Protein AF-A0A327TS77-F1 (afdb_monomer_lite)

Radius of gyration: 28.63 Å; chains: 1; bounding box: 100×33×82 Å

pLDDT: mean 71.68, std 11.61, range [42.75, 90.75]

Sequence (197 aa):
MEVLTGTHRAHFVALWVLFAAELLCLAATAPPLRLLAPVWLWAGLAGLVLLLFGAAVVRCLALRFPRRGGWFDPVLYVWNLPRGTKAWYGIALCLVGLGLATAAGAQDARRDAAGSSYYVQRHDVRTDLTPAQYREVRGAFVRIATGVPAGLCVVGSFLVLISADVAYGAAEAAARPRPRLQPRPRSRPRPGGAPKD

Foldseek 3Di:
DVLCDDPLVVLLVVLVVLLVVLLVLLVCLDPPNNDDDDPVVLVVSLVVLCVSLVVLVVLLVPQPDVPPDDDDDVVVVLVPDDPVVNVVLVVLVVSLVVLLVLLPQAFDWDADPVNPWIWGDDPPDTDTDDPVVSSSNVSSNSSVSSSVSSVSSSVSSSSSVVSSVSVVVVVVVVVDPDPDPDPDPPDDDDDDDDDDD

Structure (mmCIF, N/CA/C/O backbone):
data_AF-A0A327TS77-F1
#
_entry.id   AF-A0A327TS77-F1
#
loop_
_atom_site.group_PDB
_atom_site.id
_atom_site.type_symbol
_atom_site.label_atom_id
_atom_site.label_alt_id
_atom_site.label_comp_id
_atom_site.label_asym_id
_atom_site.label_entity_id
_atom_site.label_seq_id
_atom_site.pdbx_PDB_ins_code
_atom_site.Cartn_x
_atom_site.Cartn_y
_atom_site.Cartn_z
_atom_site.occupancy
_atom_site.B_iso_or_equiv
_atom_site.auth_seq_id
_atom_site.auth_comp_id
_atom_site.auth_asym_id
_atom_site.auth_atom_id
_atom_site.pdbx_PDB_model_num
ATOM 1 N N . MET A 1 1 ? 4.642 9.669 -19.877 1.00 52.38 1 MET A N 1
ATOM 2 C CA . MET A 1 1 ? 4.900 8.346 -19.265 1.00 52.38 1 MET A CA 1
ATOM 3 C C . MET A 1 1 ? 4.883 7.297 -20.371 1.00 52.38 1 MET A C 1
ATOM 5 O O . MET A 1 1 ? 3.914 6.564 -20.494 1.00 52.38 1 MET A O 1
ATOM 9 N N . GLU A 1 2 ? 5.923 7.247 -21.202 1.00 56.59 2 GLU A N 1
ATOM 10 C CA . GLU A 1 2 ? 6.023 6.256 -22.297 1.00 56.59 2 GLU A CA 1
ATOM 11 C C . GLU A 1 2 ? 6.483 4.871 -21.797 1.00 56.59 2 GLU A C 1
ATOM 13 O O . GLU A 1 2 ? 6.301 3.863 -22.465 1.00 56.59 2 GLU A O 1
ATOM 18 N N . VAL A 1 3 ? 6.986 4.816 -20.561 1.00 61.19 3 VAL A N 1
ATOM 19 C CA . 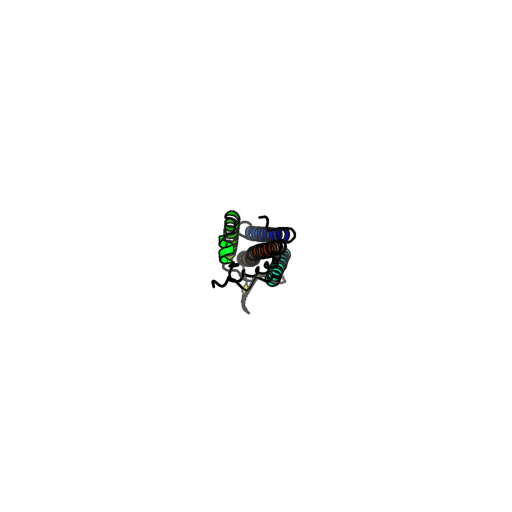VAL A 1 3 ? 7.582 3.641 -19.907 1.00 61.19 3 VAL A CA 1
ATOM 20 C C . VAL A 1 3 ? 6.539 2.624 -19.397 1.00 61.19 3 VAL A C 1
ATOM 22 O O . VAL A 1 3 ? 6.800 1.426 -19.315 1.00 61.19 3 VAL A O 1
ATOM 25 N N . LEU A 1 4 ? 5.322 3.074 -19.069 1.00 65.12 4 LEU A N 1
ATOM 26 C CA . LEU A 1 4 ? 4.236 2.221 -18.563 1.00 65.12 4 LEU A CA 1
ATOM 27 C C . LEU A 1 4 ? 3.441 1.618 -19.726 1.00 65.12 4 LEU A C 1
ATOM 29 O O . LEU A 1 4 ? 2.382 2.125 -20.103 1.00 65.12 4 LEU A O 1
ATOM 33 N N . THR A 1 5 ? 3.929 0.514 -20.283 1.00 73.38 5 THR A N 1
ATOM 34 C CA . THR A 1 5 ? 3.244 -0.209 -21.366 1.00 73.38 5 THR A CA 1
ATOM 35 C C . THR A 1 5 ? 2.692 -1.564 -20.907 1.00 73.38 5 THR A C 1
ATOM 37 O O . THR A 1 5 ? 3.197 -2.197 -19.972 1.00 73.38 5 THR A O 1
ATOM 40 N N . GLY A 1 6 ? 1.585 -1.983 -21.534 1.00 79.56 6 GLY A N 1
ATOM 41 C CA . GLY A 1 6 ? 0.942 -3.285 -21.325 1.00 79.56 6 GLY A CA 1
ATOM 42 C C . GLY A 1 6 ? 0.659 -3.621 -19.855 1.00 79.56 6 GLY A C 1
ATOM 43 O O . GLY A 1 6 ? -0.022 -2.884 -19.138 1.00 79.56 6 GLY A O 1
ATOM 44 N N . THR A 1 7 ? 1.203 -4.750 -19.403 1.00 81.56 7 THR A N 1
ATOM 45 C CA . THR A 1 7 ? 0.953 -5.343 -18.081 1.00 81.56 7 THR A CA 1
ATOM 46 C C . THR A 1 7 ? 1.404 -4.463 -16.909 1.00 81.56 7 THR A C 1
ATOM 48 O O . THR A 1 7 ? 0.768 -4.497 -15.854 1.00 81.56 7 THR A O 1
ATOM 51 N N . HIS A 1 8 ? 2.448 -3.639 -17.080 1.00 81.06 8 HIS A N 1
ATOM 52 C CA . HIS A 1 8 ? 2.924 -2.724 -16.032 1.00 81.06 8 HIS A CA 1
ATOM 53 C C . HIS A 1 8 ? 1.921 -1.599 -15.775 1.00 81.06 8 HIS A C 1
ATOM 55 O O . HIS A 1 8 ? 1.656 -1.263 -14.623 1.00 81.06 8 HIS A O 1
ATOM 61 N N . ARG A 1 9 ? 1.294 -1.068 -16.835 1.00 84.25 9 ARG A N 1
ATOM 62 C CA . ARG A 1 9 ? 0.229 -0.064 -16.709 1.00 84.25 9 ARG A CA 1
ATOM 63 C C . ARG A 1 9 ? -0.985 -0.637 -15.989 1.00 84.25 9 ARG A C 1
ATOM 65 O O . ARG A 1 9 ? -1.500 0.011 -15.086 1.00 84.25 9 ARG A O 1
ATOM 72 N N . ALA A 1 10 ? -1.405 -1.852 -16.343 1.00 84.56 10 ALA A N 1
ATOM 73 C CA . ALA A 1 10 ? -2.525 -2.517 -15.680 1.00 84.56 10 ALA A CA 1
ATOM 74 C C . ALA A 1 10 ? -2.247 -2.762 -14.185 1.00 84.56 10 ALA A C 1
ATOM 76 O O . ALA A 1 10 ? -3.088 -2.431 -13.355 1.00 84.56 10 ALA A O 1
ATOM 77 N N . HIS A 1 11 ? -1.052 -3.255 -13.828 1.00 85.31 11 HIS A N 1
ATOM 78 C CA . HIS A 1 11 ? -0.658 -3.440 -12.422 1.00 85.31 11 HIS A CA 1
ATOM 79 C C . HIS A 1 11 ? -0.593 -2.121 -11.651 1.00 85.31 11 HIS A C 1
ATOM 81 O O . HIS A 1 11 ? -1.080 -2.042 -10.527 1.00 85.31 11 HIS A O 1
ATOM 87 N N . PHE A 1 12 ? -0.020 -1.079 -12.256 1.00 86.00 12 PHE A N 1
ATOM 88 C CA . PHE A 1 12 ? 0.060 0.242 -11.644 1.00 86.00 12 PHE A CA 1
ATOM 89 C C . PHE A 1 12 ? -1.333 0.821 -11.372 1.00 86.00 12 PHE A C 1
ATOM 91 O O . PHE A 1 12 ? -1.608 1.265 -10.261 1.00 86.00 12 PHE A O 1
ATOM 98 N N . VAL A 1 13 ? -2.230 0.771 -12.361 1.00 87.19 13 VAL A N 1
ATOM 99 C CA . VAL A 1 13 ? -3.613 1.245 -12.209 1.00 87.19 13 VAL A CA 1
ATOM 100 C C . VAL A 1 13 ? -4.358 0.420 -11.162 1.00 87.19 13 VAL A C 1
ATOM 102 O O . VAL A 1 13 ? -5.024 1.004 -10.315 1.00 87.19 13 VAL A O 1
ATOM 105 N N . ALA A 1 14 ? -4.210 -0.907 -11.161 1.00 87.50 14 ALA A N 1
ATOM 106 C CA . ALA A 1 14 ? -4.847 -1.773 -10.171 1.00 87.50 14 ALA A CA 1
ATOM 107 C C . ALA A 1 14 ? -4.439 -1.408 -8.733 1.00 87.50 14 ALA A C 1
ATOM 109 O O . ALA A 1 14 ? -5.299 -1.320 -7.861 1.00 87.50 14 ALA A O 1
ATOM 110 N N . LEU A 1 15 ? -3.156 -1.119 -8.493 1.00 86.69 15 LEU A N 1
ATOM 111 C CA . LEU A 1 15 ? -2.670 -0.687 -7.178 1.00 86.69 15 LEU A CA 1
ATOM 112 C C . LEU A 1 15 ? -3.248 0.671 -6.755 1.00 86.69 15 LEU A C 1
ATOM 114 O O . LEU A 1 15 ? -3.605 0.834 -5.594 1.00 86.69 15 LEU A O 1
ATOM 118 N N . TRP A 1 16 ? -3.413 1.622 -7.679 1.00 88.75 16 TRP A N 1
ATOM 119 C CA . TRP A 1 16 ? -4.068 2.903 -7.377 1.00 88.75 16 TRP A CA 1
ATOM 120 C C . TRP A 1 16 ? -5.575 2.776 -7.148 1.00 88.75 16 TRP A C 1
ATOM 122 O O . TRP A 1 16 ? -6.121 3.466 -6.290 1.00 88.75 16 TRP A O 1
ATOM 132 N N . VAL A 1 17 ? -6.252 1.888 -7.878 1.00 89.88 17 VAL A N 1
ATOM 133 C CA . VAL A 1 17 ? -7.672 1.584 -7.649 1.00 89.88 17 VAL A CA 1
ATOM 134 C C . VAL A 1 17 ? -7.862 0.968 -6.265 1.00 89.88 17 VAL A C 1
ATOM 136 O O . VAL A 1 17 ? -8.768 1.374 -5.543 1.00 89.88 17 VAL A O 1
ATOM 139 N N . LEU A 1 18 ? -6.985 0.047 -5.859 1.00 87.38 18 LEU A N 1
ATOM 140 C CA . LEU A 1 18 ? -7.033 -0.533 -4.517 1.00 87.38 18 LEU A CA 1
ATOM 141 C C . LEU A 1 18 ? -6.672 0.471 -3.439 1.00 87.38 18 LEU A C 1
ATOM 143 O O . LEU A 1 18 ? -7.347 0.519 -2.421 1.00 87.38 18 LEU A O 1
ATOM 147 N N . PHE A 1 19 ? -5.682 1.326 -3.683 1.00 87.38 19 PHE A N 1
ATOM 148 C CA . PHE A 1 19 ? -5.379 2.438 -2.794 1.00 87.38 19 PHE A CA 1
ATOM 149 C C . PHE A 1 19 ? -6.603 3.341 -2.579 1.00 87.38 19 PHE A C 1
ATOM 151 O O . PHE A 1 19 ? -6.938 3.670 -1.444 1.00 87.38 19 PHE A O 1
ATOM 158 N N . ALA A 1 20 ? -7.306 3.706 -3.654 1.00 86.62 20 ALA A N 1
ATOM 159 C CA . ALA A 1 20 ? -8.527 4.500 -3.567 1.00 86.62 20 ALA A CA 1
ATOM 160 C C . ALA A 1 20 ? -9.654 3.752 -2.837 1.00 86.62 20 ALA A C 1
ATOM 162 O O . ALA A 1 20 ? -10.369 4.363 -2.047 1.00 86.62 20 ALA A O 1
ATOM 163 N N . ALA A 1 21 ? -9.794 2.441 -3.059 1.00 85.88 21 ALA A N 1
ATOM 164 C CA . ALA A 1 21 ? -10.756 1.610 -2.343 1.00 85.88 21 ALA A CA 1
ATOM 165 C C . ALA A 1 21 ? -10.447 1.559 -0.838 1.00 85.88 21 ALA A C 1
ATOM 167 O O . ALA A 1 21 ? -11.343 1.795 -0.032 1.00 85.88 21 ALA A O 1
ATOM 168 N N . GLU A 1 22 ? -9.191 1.338 -0.450 1.00 83.44 22 GLU A N 1
ATOM 169 C CA . GLU A 1 22 ? -8.748 1.353 0.949 1.00 83.44 22 GLU A CA 1
ATOM 170 C C . GLU A 1 22 ? -8.972 2.722 1.597 1.00 83.44 22 GLU A C 1
ATOM 172 O O . GLU A 1 22 ? -9.507 2.798 2.700 1.00 83.44 22 GLU A O 1
ATOM 177 N N . LEU A 1 23 ? -8.655 3.819 0.899 1.00 81.75 23 LEU A N 1
ATOM 178 C CA . LEU A 1 23 ? -8.941 5.172 1.383 1.00 81.75 23 LEU A CA 1
ATOM 179 C C . LEU A 1 23 ? -10.437 5.438 1.537 1.00 81.75 23 LEU A C 1
ATOM 181 O O . LEU A 1 23 ? -10.843 6.057 2.517 1.00 81.75 23 LEU A O 1
ATOM 185 N N . LEU A 1 24 ? -11.262 4.983 0.593 1.00 83.88 24 LEU A N 1
ATOM 186 C CA . LEU A 1 24 ? -12.713 5.121 0.686 1.00 83.88 24 LEU A CA 1
ATOM 187 C C . LEU A 1 24 ? -13.243 4.364 1.903 1.00 83.88 24 LEU A C 1
ATOM 189 O O . LEU A 1 24 ? -14.089 4.873 2.637 1.00 83.88 24 LEU A O 1
ATOM 193 N N . CYS A 1 25 ? -12.714 3.171 2.152 1.00 77.94 25 CYS A N 1
ATOM 194 C CA . CYS A 1 25 ? -13.112 2.381 3.298 1.00 77.94 25 CYS A CA 1
ATOM 195 C C . CYS A 1 25 ? -12.572 2.973 4.622 1.00 77.94 25 CYS A C 1
ATOM 197 O O . CYS A 1 25 ? -13.271 2.965 5.640 1.00 77.94 25 CYS A O 1
ATOM 199 N N . LEU A 1 26 ? -11.385 3.586 4.609 1.00 75.44 26 LEU A N 1
ATOM 200 C CA . LEU A 1 26 ? -10.841 4.365 5.725 1.00 75.44 26 LEU A CA 1
ATOM 201 C C . LEU A 1 26 ? -11.714 5.599 6.014 1.00 75.44 26 LEU A C 1
ATOM 203 O O . LEU A 1 26 ? -12.058 5.861 7.164 1.00 75.44 26 LEU A O 1
ATOM 207 N N . ALA A 1 27 ? -12.157 6.316 4.981 1.00 77.81 27 ALA A N 1
ATOM 208 C CA . ALA A 1 27 ? -13.064 7.456 5.109 1.00 77.81 27 ALA A CA 1
ATOM 209 C C . ALA A 1 27 ? -14.454 7.037 5.619 1.00 77.81 27 ALA A C 1
ATOM 211 O O . ALA A 1 27 ? -15.024 7.703 6.481 1.00 77.81 27 ALA A O 1
ATOM 212 N N . ALA A 1 28 ? -14.980 5.902 5.149 1.00 75.38 28 ALA A N 1
ATOM 213 C CA . ALA A 1 28 ? -16.260 5.355 5.599 1.00 75.38 28 ALA A CA 1
ATOM 214 C C . ALA A 1 28 ? -16.245 4.940 7.083 1.00 75.38 28 ALA A C 1
ATOM 216 O O . ALA A 1 28 ? -17.283 4.954 7.749 1.00 75.38 28 ALA A O 1
ATOM 217 N N . THR A 1 29 ? -15.071 4.586 7.610 1.00 67.94 29 THR A N 1
ATOM 218 C CA . THR A 1 29 ? -14.878 4.137 9.001 1.00 67.94 29 THR A CA 1
ATOM 219 C C . THR A 1 29 ? -14.367 5.248 9.924 1.00 67.94 29 THR A C 1
ATOM 221 O O . THR A 1 29 ? -14.412 5.122 11.155 1.00 67.94 29 THR A O 1
ATOM 224 N N . ALA A 1 30 ? -13.940 6.377 9.356 1.00 64.31 30 ALA A N 1
ATOM 225 C CA . ALA A 1 30 ? -13.675 7.607 10.081 1.00 64.31 30 ALA A CA 1
ATOM 226 C C . ALA A 1 30 ? -14.988 8.263 10.575 1.00 64.31 30 ALA A C 1
ATOM 228 O O . ALA A 1 30 ? -16.073 8.030 10.026 1.00 64.31 30 ALA A O 1
ATOM 229 N N . PRO A 1 31 ? -14.940 9.076 11.644 1.00 57.53 31 PRO A N 1
ATOM 230 C CA . PRO A 1 31 ? -16.087 9.874 12.063 1.00 57.53 31 PRO A CA 1
ATOM 231 C C . PRO A 1 31 ? -16.373 10.928 10.974 1.00 57.53 31 PRO A C 1
ATOM 233 O O . PRO A 1 31 ? -15.413 11.500 10.458 1.00 57.53 31 PRO A O 1
ATOM 236 N N . PRO A 1 32 ? -17.641 11.224 10.620 1.00 55.00 32 PRO A N 1
ATOM 237 C CA . PRO A 1 32 ? -18.889 10.846 11.297 1.00 55.00 32 PRO A CA 1
ATOM 238 C C . PRO A 1 32 ? -19.597 9.587 10.755 1.00 55.00 32 PRO A C 1
ATOM 240 O O . PRO A 1 32 ? -20.545 9.129 11.387 1.00 55.00 32 PRO A O 1
ATOM 243 N N . LEU A 1 33 ? -19.162 9.019 9.624 1.00 57.84 33 LEU A N 1
ATOM 244 C CA . LEU A 1 33 ? -19.903 7.979 8.888 1.00 57.84 33 LEU A CA 1
ATOM 245 C C . LEU A 1 33 ? -20.021 6.647 9.648 1.00 57.84 33 LEU A C 1
ATOM 247 O O . LEU A 1 33 ? -21.097 6.054 9.658 1.00 57.84 33 LEU A O 1
ATOM 251 N N . ARG A 1 34 ? -18.942 6.193 10.312 1.00 63.84 34 ARG A N 1
ATOM 252 C CA . ARG A 1 34 ? -18.896 4.962 11.142 1.00 63.84 34 ARG A CA 1
ATOM 253 C C . ARG A 1 34 ? -19.556 3.734 10.483 1.00 63.84 34 ARG A C 1
ATOM 255 O O . ARG A 1 34 ? -20.165 2.909 11.172 1.00 63.84 34 ARG A O 1
ATOM 262 N N . LEU A 1 35 ? -19.444 3.600 9.162 1.00 62.66 35 LEU A N 1
ATOM 263 C CA . LEU A 1 35 ? -20.044 2.492 8.428 1.00 62.66 35 LEU A CA 1
ATOM 264 C C . LEU A 1 35 ? -19.263 1.207 8.716 1.00 62.66 35 LEU A C 1
ATOM 266 O O . LEU A 1 35 ? -18.048 1.126 8.533 1.00 62.66 35 LEU A O 1
ATOM 270 N N . LEU A 1 36 ? -19.975 0.188 9.191 1.00 60.78 36 LEU A N 1
ATOM 271 C CA . LEU A 1 36 ? -19.416 -1.131 9.462 1.00 60.78 36 LEU A CA 1
ATOM 272 C C . LEU A 1 36 ? -19.339 -1.922 8.154 1.00 60.78 36 LEU A C 1
ATOM 274 O O . LEU A 1 36 ? -20.296 -2.592 7.772 1.00 60.78 36 LEU A O 1
ATOM 278 N N . ALA A 1 37 ? -18.199 -1.859 7.471 1.00 61.31 37 ALA A N 1
ATOM 279 C CA . ALA A 1 37 ? -17.955 -2.733 6.329 1.00 61.31 37 ALA A CA 1
ATOM 280 C C . ALA A 1 37 ? -17.767 -4.200 6.784 1.00 61.31 37 ALA A C 1
ATOM 282 O O . ALA A 1 37 ? -17.170 -4.450 7.842 1.00 61.31 37 ALA A O 1
ATOM 283 N N . PRO A 1 38 ? -18.281 -5.181 6.015 1.00 70.62 38 PRO A N 1
ATOM 284 C CA . PRO A 1 38 ? -18.210 -6.595 6.368 1.00 70.62 38 PRO A CA 1
ATOM 285 C C . PRO A 1 38 ? -16.760 -7.097 6.382 1.00 70.62 38 PRO A C 1
ATOM 287 O O . PRO A 1 38 ? -15.967 -6.752 5.513 1.00 70.62 38 PRO A O 1
ATOM 290 N N . VAL A 1 39 ? -16.421 -7.956 7.351 1.00 71.00 39 VAL A N 1
ATOM 291 C CA . VAL A 1 39 ? 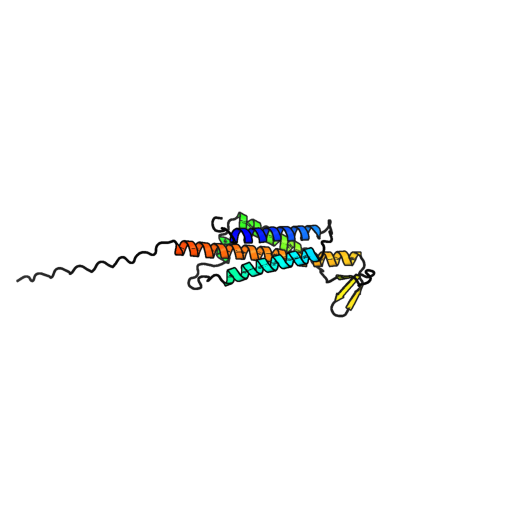-15.055 -8.491 7.565 1.00 71.00 39 VAL A CA 1
ATOM 292 C C . VAL A 1 39 ? -14.474 -9.133 6.301 1.00 71.00 39 VAL A C 1
ATOM 294 O O . VAL A 1 39 ? -13.299 -8.956 5.999 1.00 71.00 39 VAL A O 1
ATOM 297 N N . TRP A 1 40 ? -15.316 -9.811 5.519 1.00 74.88 40 TRP A N 1
ATOM 298 C CA . TRP A 1 40 ? -14.931 -10.434 4.253 1.00 74.88 40 TRP A CA 1
ATOM 299 C C . TRP A 1 40 ? -14.426 -9.440 3.207 1.00 74.88 40 TRP A C 1
ATOM 301 O O . TRP A 1 40 ? -13.505 -9.765 2.464 1.00 74.88 40 TRP A O 1
ATOM 311 N N . LEU A 1 41 ? -14.988 -8.227 3.167 1.00 78.75 41 LEU A N 1
ATOM 312 C CA . LEU A 1 41 ? -14.548 -7.187 2.238 1.00 78.75 41 LEU A CA 1
ATOM 313 C C . LEU A 1 41 ? -13.123 -6.740 2.575 1.00 78.75 41 LEU A C 1
ATOM 315 O O . LEU A 1 41 ? -12.280 -6.670 1.687 1.00 78.75 41 LEU A O 1
ATOM 319 N N . TRP A 1 42 ? -12.840 -6.524 3.861 1.00 75.81 42 TRP A N 1
ATOM 320 C CA . TRP A 1 42 ? -11.507 -6.162 4.347 1.00 75.81 42 TRP A CA 1
ATOM 321 C C . TRP A 1 42 ? -10.475 -7.251 4.081 1.00 75.81 42 TRP A C 1
ATOM 323 O O . TRP A 1 42 ? -9.403 -6.975 3.554 1.00 75.81 42 TRP A O 1
ATOM 333 N N . ALA A 1 43 ? -10.814 -8.498 4.412 1.00 77.06 43 ALA A N 1
ATOM 334 C CA . ALA A 1 43 ? -9.935 -9.636 4.179 1.00 77.06 43 ALA A CA 1
ATOM 335 C C . ALA A 1 43 ? -9.657 -9.837 2.679 1.00 77.06 43 ALA A C 1
ATOM 337 O O . ALA A 1 43 ? -8.519 -10.105 2.295 1.00 77.06 43 ALA A O 1
ATOM 338 N N . GLY A 1 44 ? -10.676 -9.664 1.831 1.00 84.12 44 GLY A N 1
ATOM 339 C CA . GLY A 1 44 ? -10.545 -9.745 0.378 1.00 84.12 44 GLY A CA 1
ATOM 340 C C . GLY A 1 44 ? -9.653 -8.646 -0.198 1.00 84.12 44 GLY A C 1
ATOM 341 O O . GLY A 1 44 ? -8.750 -8.947 -0.978 1.00 84.12 44 GLY A O 1
ATOM 342 N N . LEU A 1 45 ? -9.859 -7.393 0.219 1.00 83.81 45 LEU A N 1
ATOM 343 C CA . LEU A 1 45 ? -9.028 -6.261 -0.199 1.00 83.81 45 LEU A CA 1
ATOM 344 C C . LEU A 1 45 ? -7.576 -6.439 0.252 1.00 83.81 45 LEU A C 1
ATOM 346 O O . LEU A 1 45 ? -6.678 -6.417 -0.588 1.00 83.81 45 LEU A O 1
ATOM 350 N N . ALA A 1 46 ? -7.347 -6.739 1.533 1.00 83.06 46 ALA A N 1
ATOM 351 C CA . ALA A 1 46 ? -6.011 -6.993 2.064 1.00 83.06 46 ALA A CA 1
ATOM 352 C C . ALA A 1 46 ? -5.311 -8.148 1.327 1.00 83.06 46 ALA A C 1
ATOM 354 O O . ALA A 1 46 ? -4.138 -8.033 0.967 1.00 83.06 46 ALA A O 1
ATOM 355 N N . GLY A 1 47 ? -6.030 -9.238 1.041 1.00 86.38 47 GLY A N 1
ATOM 356 C CA . GLY A 1 47 ? -5.510 -10.364 0.264 1.00 86.38 47 GLY A CA 1
ATOM 357 C C . GLY A 1 47 ? -5.111 -9.968 -1.159 1.00 86.38 47 GLY A C 1
ATOM 358 O O . GLY A 1 47 ? -4.027 -10.329 -1.621 1.00 86.38 47 GLY A O 1
ATOM 359 N N . LEU A 1 48 ? -5.943 -9.180 -1.845 1.00 88.44 48 LEU A N 1
ATOM 360 C CA . LEU A 1 48 ? -5.654 -8.706 -3.198 1.00 88.44 48 LEU A CA 1
ATOM 361 C C . LEU A 1 48 ? -4.456 -7.740 -3.220 1.00 88.44 48 LEU A C 1
ATOM 363 O O . LEU A 1 48 ? -3.599 -7.838 -4.102 1.00 88.44 48 LEU A O 1
ATOM 367 N N . VAL A 1 49 ? -4.357 -6.853 -2.226 1.00 87.38 49 VAL A N 1
ATOM 368 C CA . VAL A 1 49 ? -3.210 -5.954 -2.040 1.00 87.38 49 VAL A CA 1
ATOM 369 C C . VAL A 1 49 ? -1.931 -6.753 -1.820 1.00 87.38 49 VAL A C 1
ATOM 371 O O . VAL A 1 49 ? -0.944 -6.506 -2.511 1.00 87.38 49 VAL A O 1
ATOM 374 N N . LEU A 1 50 ? -1.940 -7.738 -0.917 1.00 88.06 50 LEU A N 1
ATOM 375 C CA . LEU A 1 50 ? -0.782 -8.600 -0.661 1.00 88.06 50 LEU A CA 1
ATOM 376 C C . LEU A 1 50 ? -0.354 -9.368 -1.913 1.00 88.06 50 LEU A C 1
ATOM 378 O O . LEU A 1 50 ? 0.842 -9.469 -2.185 1.00 88.06 50 LEU A O 1
ATOM 382 N N . LEU A 1 51 ? -1.310 -9.865 -2.698 1.00 90.75 51 LEU A N 1
ATOM 383 C CA . LEU A 1 51 ? -1.028 -10.584 -3.937 1.00 90.75 51 LEU A CA 1
ATOM 384 C C . LEU A 1 51 ? -0.365 -9.678 -4.984 1.00 90.75 51 LEU A C 1
ATOM 386 O O . LEU A 1 51 ? 0.660 -10.050 -5.558 1.00 90.75 51 LEU A O 1
ATOM 390 N N . LEU A 1 52 ? -0.899 -8.475 -5.211 1.00 86.69 52 LEU A N 1
ATOM 391 C CA . LEU A 1 52 ? -0.317 -7.531 -6.171 1.00 86.69 52 LEU A CA 1
ATOM 392 C C . LEU A 1 52 ? 1.016 -6.956 -5.693 1.00 86.69 52 LEU A C 1
ATOM 394 O O . LEU A 1 52 ? 1.942 -6.811 -6.494 1.00 86.69 52 LEU A O 1
ATOM 398 N N . PHE A 1 53 ? 1.137 -6.661 -4.400 1.00 85.25 53 PHE A N 1
ATOM 399 C CA . PHE A 1 53 ? 2.387 -6.219 -3.794 1.00 85.25 53 PHE A CA 1
ATOM 400 C C . PHE A 1 53 ? 3.458 -7.308 -3.898 1.00 85.25 53 PHE A C 1
ATOM 402 O O . PHE A 1 53 ? 4.559 -7.045 -4.379 1.00 85.25 53 PHE A O 1
ATOM 409 N N . GLY A 1 54 ? 3.123 -8.549 -3.539 1.00 84.38 54 GLY A N 1
ATOM 410 C CA . GLY A 1 54 ? 4.007 -9.702 -3.683 1.00 84.38 54 GLY A CA 1
ATOM 411 C C . GLY A 1 54 ? 4.444 -9.907 -5.132 1.00 84.38 54 GLY A C 1
ATOM 412 O O . GLY A 1 54 ? 5.635 -10.061 -5.397 1.00 84.38 54 GLY A O 1
ATOM 413 N N . ALA A 1 55 ? 3.521 -9.804 -6.092 1.00 85.25 55 ALA A N 1
ATOM 414 C CA . ALA A 1 55 ? 3.853 -9.865 -7.513 1.00 85.25 55 ALA A CA 1
ATOM 415 C C . ALA A 1 55 ? 4.802 -8.732 -7.947 1.00 85.25 55 ALA A C 1
ATOM 417 O O . ALA A 1 55 ? 5.713 -8.968 -8.744 1.00 85.25 55 ALA A O 1
ATOM 418 N N . ALA A 1 56 ? 4.627 -7.513 -7.426 1.00 83.56 56 ALA A N 1
ATOM 419 C CA . ALA A 1 56 ? 5.530 -6.392 -7.686 1.00 83.56 56 ALA A CA 1
ATOM 420 C C . ALA A 1 56 ? 6.930 -6.637 -7.098 1.00 83.56 56 ALA A C 1
ATOM 422 O O . ALA A 1 56 ? 7.924 -6.422 -7.791 1.00 83.56 56 ALA A O 1
ATOM 423 N N . VAL A 1 57 ? 7.019 -7.152 -5.867 1.00 84.06 57 VAL A N 1
ATOM 424 C CA . VAL A 1 57 ? 8.288 -7.529 -5.223 1.00 84.06 57 VAL A CA 1
ATOM 425 C C . VAL A 1 57 ? 8.993 -8.630 -6.011 1.00 84.06 57 VAL A C 1
ATOM 427 O O . VAL A 1 57 ? 10.163 -8.473 -6.345 1.00 84.06 57 VAL A O 1
ATOM 430 N N . VAL A 1 58 ? 8.291 -9.708 -6.373 1.00 85.19 58 VAL A N 1
ATOM 431 C CA . VAL A 1 58 ? 8.860 -10.817 -7.157 1.00 85.19 58 VAL A CA 1
ATOM 432 C C . VAL A 1 58 ? 9.376 -10.323 -8.505 1.00 85.19 58 VAL A C 1
ATOM 434 O O . VAL A 1 58 ? 10.492 -10.668 -8.884 1.00 85.19 58 VAL A O 1
ATOM 437 N N . ARG A 1 59 ? 8.623 -9.471 -9.216 1.00 79.44 59 ARG A N 1
ATOM 438 C CA . ARG A 1 59 ? 9.102 -8.862 -10.469 1.00 79.44 59 ARG A CA 1
ATOM 439 C C . ARG A 1 59 ? 10.338 -7.999 -10.249 1.00 79.44 59 ARG A C 1
ATOM 441 O O . ARG A 1 59 ? 11.282 -8.106 -11.020 1.00 79.44 59 ARG A O 1
ATOM 448 N N . CYS A 1 60 ? 10.353 -7.189 -9.195 1.00 75.50 60 CYS A N 1
ATOM 449 C CA . CYS A 1 60 ? 11.499 -6.356 -8.848 1.00 75.50 60 CYS A CA 1
ATOM 450 C C . CYS A 1 60 ? 12.747 -7.213 -8.558 1.00 75.50 60 CYS A C 1
ATOM 452 O O . CYS A 1 60 ? 13.813 -6.948 -9.101 1.00 75.50 60 CYS A O 1
ATOM 454 N N . LEU A 1 61 ? 12.608 -8.298 -7.790 1.00 78.75 61 LEU A N 1
ATOM 455 C CA . LEU A 1 61 ? 13.702 -9.229 -7.485 1.00 78.75 61 LEU A CA 1
ATOM 456 C C . LEU A 1 61 ? 14.157 -10.052 -8.701 1.00 78.75 61 LEU A C 1
ATOM 458 O O . LEU A 1 61 ? 15.334 -10.395 -8.802 1.00 78.75 61 LEU A O 1
ATOM 462 N N . ALA A 1 62 ? 13.241 -10.377 -9.616 1.00 77.12 62 ALA A N 1
ATOM 463 C CA . ALA A 1 62 ? 13.545 -11.108 -10.845 1.00 77.12 62 ALA A CA 1
ATOM 464 C C . ALA A 1 62 ? 14.283 -10.245 -11.882 1.00 77.12 62 ALA A C 1
ATOM 466 O O . ALA A 1 62 ? 14.995 -10.777 -12.739 1.00 77.12 62 ALA A O 1
ATOM 467 N N . LEU A 1 63 ? 14.143 -8.918 -11.811 1.00 67.31 63 LEU A N 1
ATOM 468 C CA . LEU A 1 63 ? 14.915 -8.006 -12.641 1.00 67.31 63 LEU A CA 1
ATOM 469 C C . LEU A 1 63 ? 16.374 -8.004 -12.182 1.00 67.31 63 LEU A C 1
ATOM 471 O O . LEU A 1 63 ? 16.708 -7.725 -11.030 1.00 67.31 63 LEU A O 1
ATOM 475 N N . ARG A 1 64 ? 17.282 -8.284 -13.121 1.00 60.09 64 ARG A N 1
ATOM 476 C CA . ARG A 1 64 ? 18.716 -8.094 -12.901 1.00 60.09 64 ARG A CA 1
ATOM 477 C C . ARG A 1 64 ? 19.013 -6.598 -12.884 1.00 60.09 64 ARG A C 1
ATOM 479 O O . ARG A 1 64 ? 19.401 -6.038 -13.906 1.00 60.09 64 ARG A O 1
ATOM 486 N N . PHE A 1 65 ? 18.856 -5.962 -11.724 1.00 58.78 65 PHE A N 1
ATOM 487 C CA . PHE A 1 65 ? 19.417 -4.634 -11.499 1.00 58.78 65 PHE A CA 1
ATOM 488 C C . PHE A 1 65 ? 20.902 -4.670 -11.884 1.00 58.78 65 PHE A C 1
ATOM 490 O O . PHE A 1 65 ? 21.617 -5.566 -11.415 1.00 58.78 65 PHE A O 1
ATOM 497 N N . PRO A 1 66 ? 21.384 -3.766 -12.755 1.00 53.44 66 PRO A N 1
ATOM 498 C CA . PRO A 1 66 ? 22.779 -3.751 -13.170 1.00 53.44 66 PRO A CA 1
ATOM 499 C C . PRO A 1 66 ? 23.661 -3.443 -11.955 1.00 53.44 66 PRO A C 1
ATOM 501 O O . PRO A 1 66 ? 23.910 -2.301 -11.588 1.00 53.44 66 PRO A O 1
ATOM 504 N N . ARG A 1 67 ? 24.134 -4.506 -11.299 1.00 52.75 67 ARG A N 1
ATOM 505 C CA . ARG A 1 67 ? 24.878 -4.481 -10.029 1.00 52.75 67 ARG A CA 1
ATOM 506 C C . ARG A 1 67 ? 26.347 -4.059 -10.187 1.00 52.75 67 ARG A C 1
ATOM 508 O O . ARG A 1 67 ? 27.142 -4.240 -9.271 1.00 52.75 67 ARG A O 1
ATOM 515 N N . ARG A 1 68 ? 26.730 -3.515 -11.346 1.00 42.75 68 ARG A N 1
ATOM 516 C CA . ARG A 1 68 ? 28.077 -3.008 -11.642 1.00 42.75 68 ARG A CA 1
ATOM 517 C C . ARG A 1 68 ? 27.959 -1.663 -12.357 1.00 42.75 68 ARG A C 1
ATOM 519 O O . ARG A 1 68 ? 27.695 -1.635 -13.552 1.00 42.75 68 ARG A O 1
ATOM 526 N N . GLY A 1 69 ? 28.162 -0.574 -11.610 1.00 43.41 69 GLY A N 1
ATOM 527 C CA . GLY A 1 69 ? 28.289 0.781 -12.162 1.00 43.41 69 GLY A CA 1
ATOM 528 C C . GLY A 1 69 ? 27.117 1.737 -11.901 1.00 43.41 69 GLY A C 1
ATOM 529 O O . GLY A 1 69 ? 26.581 2.300 -12.841 1.00 43.41 69 GLY A O 1
ATOM 530 N N . GLY A 1 70 ? 26.720 1.922 -10.638 1.00 48.19 70 GLY A N 1
ATOM 531 C CA . GLY A 1 70 ? 26.377 3.234 -10.052 1.00 48.19 70 GLY A CA 1
ATOM 532 C C . GLY A 1 70 ? 25.281 4.138 -10.642 1.00 48.19 70 GLY A C 1
ATOM 533 O O . GLY A 1 70 ? 25.205 5.275 -10.197 1.00 48.19 70 GLY A O 1
ATOM 534 N N . TRP A 1 71 ? 24.459 3.716 -11.609 1.00 51.78 71 TRP A N 1
ATOM 535 C CA . TRP A 1 71 ? 23.517 4.645 -12.266 1.00 51.78 71 TRP A CA 1
ATOM 536 C C . TRP A 1 71 ? 22.065 4.581 -11.779 1.00 51.78 71 TRP A C 1
ATOM 538 O O . TRP A 1 71 ? 21.296 5.498 -12.048 1.00 51.78 71 TRP A O 1
ATOM 548 N N . PHE A 1 72 ? 21.675 3.528 -11.054 1.00 55.88 72 PHE A N 1
ATOM 549 C CA . PHE A 1 72 ? 20.306 3.382 -10.553 1.00 55.88 72 PHE A CA 1
ATOM 550 C C . PHE A 1 72 ? 20.269 3.558 -9.035 1.00 55.88 72 PHE A C 1
ATOM 552 O O . PHE A 1 72 ? 20.323 2.588 -8.279 1.00 55.88 72 PHE A O 1
ATOM 559 N N . ASP A 1 73 ? 20.216 4.817 -8.602 1.00 64.19 73 ASP A N 1
ATOM 560 C CA . ASP A 1 73 ? 19.930 5.178 -7.217 1.00 64.19 73 ASP A CA 1
ATOM 561 C C . ASP A 1 73 ? 18.423 5.469 -7.089 1.00 64.19 73 ASP A C 1
ATOM 563 O O . ASP A 1 73 ? 17.930 6.414 -7.720 1.00 64.19 73 ASP A O 1
ATOM 567 N N . PRO A 1 74 ? 17.660 4.683 -6.306 1.00 63.69 74 PRO A N 1
ATOM 568 C CA . PRO A 1 74 ? 16.234 4.925 -6.107 1.00 63.69 74 PRO A CA 1
ATOM 569 C C . PRO A 1 74 ? 15.944 6.330 -5.555 1.00 63.69 74 PRO A C 1
ATOM 571 O O . PRO A 1 74 ? 14.883 6.878 -5.846 1.00 63.69 74 PRO A O 1
ATOM 574 N N . VAL A 1 75 ? 16.880 6.957 -4.833 1.00 65.19 75 VAL A N 1
ATOM 575 C CA . VAL A 1 75 ? 16.737 8.336 -4.339 1.00 65.19 75 VAL A CA 1
ATOM 576 C C . VAL A 1 75 ? 16.811 9.346 -5.490 1.00 65.19 75 VAL A C 1
ATOM 578 O O . VAL A 1 75 ? 15.960 10.233 -5.591 1.00 65.19 75 VAL A O 1
ATOM 581 N N . LEU A 1 76 ? 17.767 9.182 -6.411 1.00 65.56 76 LEU A N 1
ATOM 582 C CA . LEU A 1 76 ? 17.860 10.011 -7.621 1.00 65.56 76 LEU A CA 1
ATOM 583 C C . LEU A 1 76 ? 16.666 9.776 -8.555 1.00 65.56 76 LEU A C 1
ATOM 585 O O . LEU A 1 76 ? 16.174 10.717 -9.178 1.00 65.56 76 LEU A O 1
ATOM 589 N N . TYR A 1 77 ? 16.146 8.546 -8.602 1.00 67.69 77 TYR A N 1
ATOM 590 C CA . TYR A 1 77 ? 14.935 8.221 -9.354 1.00 67.69 77 TYR A CA 1
ATOM 591 C C . TYR A 1 77 ? 13.715 8.975 -8.810 1.00 67.69 77 TYR A C 1
ATOM 593 O O . TYR A 1 77 ? 12.999 9.627 -9.575 1.00 67.69 77 TYR A O 1
ATOM 601 N N . VAL A 1 78 ? 13.527 8.981 -7.482 1.00 67.69 78 VAL A N 1
ATOM 602 C CA . VAL A 1 78 ? 12.513 9.818 -6.816 1.00 67.69 78 VAL A CA 1
ATOM 603 C C . VAL A 1 78 ? 12.702 11.279 -7.189 1.00 67.69 78 VAL A C 1
ATOM 605 O O . VAL A 1 78 ? 11.724 11.944 -7.522 1.00 67.69 78 VAL A O 1
ATOM 608 N N . TRP A 1 79 ? 13.937 11.782 -7.209 1.00 68.81 79 TRP A N 1
ATOM 609 C CA . TRP A 1 79 ? 14.217 13.175 -7.550 1.00 68.81 79 TRP A CA 1
ATOM 610 C C . TRP A 1 79 ? 13.978 13.530 -9.023 1.00 68.81 79 TRP A C 1
ATOM 612 O O . TRP A 1 79 ? 13.706 14.693 -9.325 1.00 68.81 79 TRP A O 1
ATOM 622 N N . ASN A 1 80 ? 13.956 12.552 -9.925 1.00 71.44 80 ASN A N 1
ATOM 623 C CA . ASN A 1 80 ? 13.696 12.761 -11.353 1.00 71.44 80 ASN A CA 1
ATOM 624 C C . ASN A 1 80 ? 12.248 12.473 -11.778 1.00 71.44 80 ASN A C 1
ATOM 626 O O . ASN A 1 80 ? 11.880 12.746 -12.920 1.00 71.44 80 ASN A O 1
ATOM 630 N N . LEU A 1 81 ? 11.390 11.993 -10.871 1.00 69.31 81 LEU A N 1
ATOM 631 C CA . LEU A 1 81 ? 9.968 11.808 -11.170 1.00 69.31 81 LEU A CA 1
ATOM 632 C C . LEU A 1 81 ? 9.274 13.138 -11.545 1.00 69.31 81 LEU A C 1
ATOM 634 O O . LEU A 1 81 ? 9.595 14.193 -10.971 1.00 69.31 81 LEU A O 1
ATOM 638 N N . PRO A 1 82 ? 8.272 13.103 -12.451 1.00 78.44 82 PRO A N 1
ATOM 639 C CA . PRO A 1 82 ? 7.457 14.266 -12.782 1.00 78.44 82 PRO A CA 1
ATOM 640 C C . PRO A 1 82 ? 6.862 14.901 -11.526 1.00 78.44 82 PRO A C 1
ATOM 642 O O . PRO A 1 82 ? 6.384 14.202 -10.628 1.00 78.44 82 PRO A O 1
ATOM 645 N N . ARG A 1 83 ? 6.845 16.240 -11.474 1.00 79.25 83 ARG A N 1
ATOM 646 C CA . ARG A 1 83 ? 6.348 17.000 -10.310 1.00 79.25 83 ARG A CA 1
ATOM 647 C C . ARG A 1 83 ? 4.935 16.574 -9.896 1.00 79.25 83 ARG A C 1
ATOM 649 O O . ARG A 1 83 ? 4.682 16.416 -8.708 1.00 79.25 83 ARG A O 1
ATOM 656 N N . GLY A 1 84 ? 4.055 16.310 -10.866 1.00 78.25 84 GLY A N 1
ATOM 657 C CA . GLY A 1 84 ? 2.697 15.826 -10.602 1.00 78.25 84 GLY A CA 1
ATOM 658 C C . GLY A 1 84 ? 2.668 14.456 -9.918 1.00 78.25 84 GLY A C 1
ATOM 659 O O . GLY A 1 84 ? 1.932 14.267 -8.959 1.00 78.25 84 GLY A O 1
ATOM 660 N N . THR A 1 85 ? 3.511 13.514 -10.345 1.00 78.62 85 THR A N 1
ATOM 661 C CA . THR A 1 85 ? 3.586 12.178 -9.733 1.00 78.62 85 THR A CA 1
ATOM 662 C C . THR A 1 85 ? 4.131 12.248 -8.308 1.00 78.62 85 THR A C 1
ATOM 664 O O . THR A 1 85 ? 3.579 11.612 -7.417 1.00 78.62 85 THR A O 1
ATOM 667 N N . LYS A 1 86 ? 5.155 13.075 -8.062 1.00 79.94 86 LYS A N 1
ATOM 668 C CA . LYS A 1 86 ? 5.666 13.330 -6.705 1.00 79.94 86 LYS A CA 1
ATOM 669 C C . LYS A 1 86 ? 4.598 13.912 -5.787 1.00 79.94 86 LYS A C 1
ATOM 671 O O . LYS A 1 86 ? 4.451 13.440 -4.667 1.00 79.94 86 LYS A O 1
ATOM 676 N N . ALA A 1 87 ? 3.851 14.909 -6.267 1.00 82.75 87 ALA A N 1
ATOM 677 C CA . ALA A 1 87 ? 2.770 15.519 -5.502 1.00 82.75 87 ALA A CA 1
ATOM 678 C C . ALA A 1 87 ? 1.704 14.480 -5.126 1.00 82.75 87 ALA A C 1
ATOM 680 O O . ALA A 1 87 ? 1.312 14.408 -3.967 1.00 82.75 87 ALA A O 1
ATOM 681 N N . TRP A 1 88 ? 1.313 13.614 -6.066 1.00 82.31 88 TRP A N 1
ATOM 682 C CA . TRP A 1 88 ? 0.373 12.524 -5.798 1.00 82.31 88 TRP A CA 1
ATOM 683 C C . TRP A 1 88 ? 0.884 11.521 -4.764 1.00 82.31 88 TRP A C 1
ATOM 685 O O . TRP A 1 88 ? 0.133 11.155 -3.864 1.00 82.31 88 TRP A O 1
ATOM 695 N N . TYR A 1 89 ? 2.153 11.112 -4.841 1.00 84.38 89 TYR A N 1
ATOM 696 C CA . TYR A 1 89 ? 2.758 10.253 -3.818 1.00 84.38 89 TYR A CA 1
ATOM 697 C C . TYR A 1 89 ? 2.830 10.942 -2.452 1.00 84.38 89 TYR A C 1
ATOM 699 O O . TYR A 1 89 ? 2.546 10.308 -1.440 1.00 84.38 89 TYR A O 1
ATOM 707 N N . GLY A 1 90 ? 3.150 12.238 -2.417 1.00 84.25 90 GLY A N 1
ATOM 708 C CA . GLY A 1 90 ? 3.125 13.037 -1.193 1.00 84.25 90 GLY A CA 1
ATOM 709 C C . GLY A 1 90 ? 1.733 13.075 -0.564 1.00 84.25 90 GLY A C 1
ATOM 710 O O . GLY A 1 90 ? 1.586 12.743 0.607 1.00 84.25 90 GLY A O 1
ATOM 711 N N . ILE A 1 91 ? 0.702 13.382 -1.357 1.00 85.06 91 ILE A N 1
ATOM 712 C CA . ILE A 1 91 ? -0.699 13.364 -0.910 1.00 85.06 91 ILE A CA 1
ATOM 713 C C . ILE A 1 91 ? -1.076 11.972 -0.395 1.00 85.06 91 ILE A C 1
ATOM 715 O O . ILE A 1 91 ? -1.630 11.856 0.695 1.00 85.06 91 ILE A O 1
ATOM 719 N N . ALA A 1 92 ? -0.743 10.914 -1.136 1.00 84.88 92 ALA A N 1
ATOM 720 C CA . ALA A 1 92 ? -1.043 9.543 -0.743 1.00 84.88 92 ALA A CA 1
ATOM 721 C C . ALA A 1 92 ? -0.394 9.172 0.600 1.00 84.88 92 ALA A C 1
ATOM 723 O O . ALA A 1 92 ? -1.072 8.655 1.485 1.00 84.88 92 ALA A O 1
ATOM 724 N N . LEU A 1 93 ? 0.889 9.495 0.789 1.00 85.81 93 LEU A N 1
ATOM 725 C CA . LEU A 1 93 ? 1.600 9.263 2.049 1.00 85.81 93 LEU A CA 1
ATOM 726 C C . LEU A 1 93 ? 1.015 10.085 3.201 1.00 85.81 93 LEU A C 1
ATOM 728 O O . LEU A 1 93 ? 0.867 9.556 4.301 1.00 85.81 93 LEU A O 1
ATOM 732 N N . CYS A 1 94 ? 0.629 11.340 2.960 1.00 85.94 94 CYS A N 1
ATOM 733 C CA . CYS A 1 94 ? -0.053 12.159 3.962 1.00 85.94 94 CYS A CA 1
ATOM 734 C C . CYS A 1 94 ? -1.400 11.551 4.369 1.00 85.94 94 CYS A C 1
ATOM 736 O O . CYS A 1 94 ? -1.700 11.495 5.558 1.00 85.94 94 CYS A O 1
ATOM 738 N N . LEU A 1 95 ? -2.194 11.059 3.414 1.00 82.25 95 LEU A N 1
ATOM 739 C CA . LEU A 1 95 ? -3.485 10.421 3.688 1.00 82.25 95 LEU A CA 1
ATOM 740 C C . LEU A 1 95 ? -3.329 9.114 4.472 1.00 82.25 95 LEU A C 1
ATOM 742 O O . LEU A 1 95 ? -4.063 8.890 5.433 1.00 82.25 95 LEU A O 1
ATOM 746 N N . VAL A 1 96 ? -2.342 8.287 4.118 1.00 81.81 96 VAL A N 1
ATOM 747 C CA . VAL A 1 96 ? -2.002 7.075 4.882 1.00 81.81 96 VAL A CA 1
ATOM 748 C C . VAL A 1 96 ? -1.545 7.444 6.292 1.00 81.81 96 VAL A C 1
ATOM 750 O O . VAL A 1 96 ? -2.029 6.868 7.264 1.00 81.81 96 VAL A O 1
ATOM 753 N N . GLY A 1 97 ? -0.662 8.437 6.418 1.00 80.00 97 GLY A N 1
ATOM 754 C CA . GLY A 1 97 ? -0.171 8.927 7.704 1.00 80.00 97 GLY A CA 1
ATOM 755 C C . GLY A 1 97 ? -1.292 9.454 8.597 1.00 80.00 97 GLY A C 1
ATOM 756 O O . GLY A 1 97 ? -1.353 9.092 9.767 1.00 80.00 97 GLY A O 1
ATOM 757 N N . LEU A 1 98 ? -2.225 10.235 8.047 1.00 80.25 98 LEU A N 1
ATOM 758 C CA . LEU A 1 98 ? -3.422 10.700 8.754 1.00 80.25 98 LEU A CA 1
ATOM 759 C C . LEU A 1 98 ? -4.319 9.529 9.179 1.00 80.25 98 LEU A C 1
ATOM 761 O O . LEU A 1 98 ? -4.783 9.482 10.319 1.00 80.25 98 LEU A O 1
ATOM 765 N N . GLY A 1 99 ? -4.534 8.555 8.295 1.00 72.06 99 GLY A N 1
ATOM 766 C CA . GLY A 1 99 ? -5.309 7.354 8.601 1.00 72.06 99 GLY A CA 1
ATOM 767 C C . GLY A 1 99 ? -4.713 6.524 9.742 1.00 72.06 99 GLY A C 1
ATOM 768 O O . GLY A 1 99 ? -5.437 6.089 10.634 1.00 72.06 99 GLY A O 1
ATOM 769 N N . LEU A 1 100 ? -3.387 6.371 9.765 1.00 74.56 100 LEU A N 1
ATOM 770 C CA . LEU A 1 100 ? -2.674 5.655 10.825 1.00 74.56 100 LEU A CA 1
ATOM 771 C C . LEU A 1 100 ? -2.581 6.467 12.125 1.00 74.56 100 LEU A C 1
ATOM 773 O O . LEU A 1 100 ? -2.781 5.915 13.204 1.00 74.56 100 LEU A O 1
ATOM 777 N N . ALA A 1 101 ? -2.338 7.777 12.051 1.00 75.38 101 ALA A N 1
ATOM 778 C CA . ALA A 1 101 ? -2.279 8.652 13.225 1.00 75.38 101 ALA A CA 1
ATOM 779 C C . ALA A 1 101 ? -3.632 8.728 13.950 1.00 75.38 101 ALA A C 1
ATOM 781 O O . ALA A 1 101 ? -3.692 8.767 15.177 1.00 75.38 101 ALA A O 1
ATOM 782 N N . THR A 1 102 ? -4.732 8.679 13.197 1.00 67.38 102 THR A N 1
ATOM 783 C CA . THR A 1 102 ? -6.089 8.633 13.759 1.00 67.38 102 THR A CA 1
ATOM 784 C C . THR A 1 102 ? -6.489 7.246 14.276 1.00 67.38 102 THR A C 1
ATOM 786 O O . THR A 1 102 ? -7.599 7.091 14.784 1.00 67.38 102 THR A O 1
ATOM 789 N N . ALA A 1 103 ? -5.614 6.239 14.190 1.00 60.28 103 ALA A N 1
ATOM 790 C CA . ALA A 1 103 ? -5.842 4.891 14.712 1.00 60.28 103 ALA A CA 1
ATOM 791 C C . ALA A 1 103 ? -5.297 4.673 16.140 1.00 60.28 103 ALA A C 1
ATOM 793 O O . ALA A 1 103 ? -5.245 3.537 16.620 1.00 60.28 103 ALA A O 1
ATOM 794 N N . ALA A 1 104 ? -4.887 5.743 16.833 1.00 56.03 104 ALA A N 1
ATOM 795 C CA . ALA A 1 104 ? -4.433 5.675 18.219 1.00 56.03 104 ALA A CA 1
ATOM 796 C C . ALA A 1 104 ? -5.478 4.974 19.113 1.00 56.03 104 ALA A C 1
ATOM 798 O O . ALA A 1 104 ? -6.652 5.336 19.112 1.00 56.03 104 ALA A O 1
ATOM 799 N N . GLY A 1 105 ? -5.046 3.951 19.861 1.00 54.75 105 GLY A N 1
ATOM 800 C CA . GLY A 1 105 ? -5.920 3.164 20.741 1.00 54.75 105 GLY A CA 1
ATOM 801 C C . GLY A 1 105 ? -6.577 1.934 20.101 1.00 54.75 105 GLY A C 1
ATOM 802 O O . GLY A 1 105 ? -7.436 1.322 20.732 1.00 54.75 105 GLY A O 1
ATOM 803 N N . ALA A 1 106 ? -6.184 1.539 18.885 1.00 56.28 106 ALA A N 1
ATOM 804 C CA . ALA A 1 106 ? -6.658 0.303 18.266 1.00 56.28 106 ALA A CA 1
ATOM 805 C C . ALA A 1 106 ? -6.368 -0.926 19.145 1.00 56.28 106 ALA A C 1
ATOM 807 O O . ALA A 1 106 ? -5.221 -1.212 19.491 1.00 56.28 106 ALA A O 1
ATOM 808 N N . GLN A 1 107 ? -7.422 -1.661 19.490 1.00 60.38 107 GLN A N 1
ATOM 809 C CA . GLN A 1 107 ? -7.353 -2.923 20.223 1.00 60.38 107 GLN A CA 1
ATOM 810 C C . GLN A 1 107 ? -8.292 -3.937 19.568 1.00 60.38 107 GLN A C 1
ATOM 812 O O . GLN A 1 107 ? -9.261 -3.571 18.901 1.00 60.38 107 GLN A O 1
ATOM 817 N N . ASP A 1 108 ? -7.989 -5.221 19.735 1.00 57.84 108 ASP A N 1
ATOM 818 C CA . ASP A 1 108 ? -8.739 -6.305 19.104 1.00 57.84 108 ASP A CA 1
ATOM 819 C C . ASP A 1 108 ? -10.023 -6.574 19.913 1.00 57.84 108 ASP A C 1
ATOM 821 O O . ASP A 1 108 ? -10.048 -7.357 20.867 1.00 57.84 108 ASP A O 1
ATOM 825 N N . ALA A 1 109 ? -11.084 -5.824 19.599 1.00 58.81 109 ALA A N 1
ATOM 826 C CA . ALA A 1 109 ? -12.372 -5.932 20.275 1.00 58.81 109 ALA A CA 1
ATOM 827 C C . ALA A 1 109 ? -13.215 -7.061 19.673 1.00 58.81 109 ALA A C 1
ATOM 829 O O . ALA A 1 109 ? -13.578 -7.045 18.493 1.00 58.81 109 ALA A O 1
ATOM 830 N N . ARG A 1 110 ? -13.589 -8.023 20.512 1.00 62.97 110 ARG A N 1
ATOM 831 C CA . ARG A 1 110 ? -14.385 -9.194 20.151 1.00 62.97 110 ARG A CA 1
ATOM 832 C C . ARG A 1 110 ? -15.796 -9.086 20.716 1.00 62.97 110 ARG A C 1
ATOM 834 O O . ARG A 1 110 ? -16.072 -8.368 21.677 1.00 62.97 110 ARG A O 1
ATOM 841 N N . ARG A 1 111 ? -16.711 -9.796 20.066 1.00 66.25 111 ARG A N 1
ATOM 842 C CA . ARG A 1 111 ? -18.085 -9.979 20.532 1.00 66.25 111 ARG A CA 1
ATOM 843 C C . ARG A 1 111 ? -18.222 -11.419 20.990 1.00 66.25 111 ARG A C 1
ATOM 845 O O . ARG A 1 111 ? -17.690 -12.310 20.329 1.00 66.25 111 ARG A O 1
ATOM 852 N N . ASP A 1 112 ? -18.887 -11.635 22.116 1.00 67.94 112 ASP A N 1
ATOM 853 C CA . ASP A 1 112 ? -19.099 -12.993 22.607 1.00 67.94 112 ASP A CA 1
ATOM 854 C C . ASP A 1 112 ? -20.030 -13.783 21.677 1.00 67.94 112 ASP A C 1
ATOM 856 O O . ASP A 1 112 ? -20.834 -13.186 20.953 1.00 67.94 112 ASP A O 1
ATOM 860 N N . ALA A 1 113 ? -19.941 -15.114 21.692 1.00 60.44 113 ALA A N 1
ATOM 861 C CA . ALA A 1 113 ? -20.688 -15.982 20.769 1.00 60.44 113 ALA A CA 1
ATOM 862 C C . ALA A 1 113 ? -22.217 -15.821 20.900 1.00 60.44 113 ALA A C 1
ATOM 864 O O . ALA A 1 113 ? -22.947 -15.956 19.922 1.00 60.44 113 ALA A O 1
ATOM 865 N N . ALA A 1 114 ? -22.692 -15.454 22.095 1.00 64.56 114 ALA A N 1
ATOM 866 C CA . ALA A 1 114 ? -24.093 -15.142 22.379 1.00 64.56 114 ALA A CA 1
ATOM 867 C C . ALA A 1 114 ? -24.515 -13.719 21.949 1.00 64.56 114 ALA A C 1
ATOM 869 O O . ALA A 1 114 ? -25.678 -13.344 22.071 1.00 64.56 114 ALA A O 1
ATOM 870 N N . GLY A 1 115 ? -23.579 -12.889 21.478 1.00 60.09 115 GLY A N 1
ATOM 871 C CA . GLY A 1 115 ? -23.832 -11.526 21.012 1.00 60.09 115 GLY A CA 1
ATOM 872 C C . GLY A 1 115 ? -24.172 -10.502 22.105 1.00 60.09 115 GLY A C 1
ATOM 873 O O . GLY A 1 115 ? -24.396 -9.337 21.762 1.00 60.09 115 GLY A O 1
ATOM 874 N N . SER A 1 116 ? -24.200 -10.912 23.376 1.00 58.91 116 SER A N 1
ATOM 875 C CA . SER A 1 116 ? -24.686 -10.142 24.529 1.00 58.91 116 SER A CA 1
ATOM 876 C C . SER A 1 116 ? -23.637 -9.237 25.183 1.00 58.91 116 SER A C 1
ATOM 878 O O . SER A 1 116 ? -24.003 -8.203 25.737 1.00 58.91 116 SER A O 1
ATOM 880 N N . SER A 1 117 ? -22.348 -9.570 25.082 1.00 62.31 117 SER A N 1
ATOM 881 C CA . SER A 1 117 ? -21.246 -8.783 25.649 1.00 62.31 117 SER A CA 1
ATOM 882 C C . SER A 1 117 ? -20.147 -8.500 24.618 1.00 62.31 117 SER A C 1
ATOM 884 O O . SER A 1 117 ? -19.895 -9.279 23.690 1.00 62.31 117 SER A O 1
ATOM 886 N N . TYR A 1 118 ? -19.511 -7.337 24.764 1.00 73.94 118 TYR A N 1
ATOM 887 C CA . TYR A 1 118 ? -18.352 -6.910 23.982 1.00 73.94 118 TYR A CA 1
ATOM 888 C C . TYR A 1 118 ? -17.136 -6.935 24.895 1.00 73.94 118 TYR A C 1
ATOM 890 O O . TYR A 1 118 ? -17.257 -6.554 26.054 1.00 73.94 118 TYR A O 1
ATOM 898 N N . TYR A 1 119 ? -15.977 -7.351 24.399 1.00 72.56 119 TYR A N 1
ATOM 899 C CA . TYR A 1 119 ? -14.767 -7.401 25.213 1.00 72.56 119 TYR A CA 1
ATOM 900 C C . TYR A 1 119 ? -13.518 -7.091 24.397 1.00 72.56 119 TYR A C 1
ATOM 902 O O . TYR A 1 119 ? -13.466 -7.345 23.195 1.00 72.56 119 TYR A O 1
ATOM 910 N N . VAL A 1 120 ? -12.491 -6.564 25.054 1.00 71.44 120 VAL A N 1
ATOM 911 C CA . VAL A 1 120 ? -11.117 -6.597 24.541 1.00 71.44 120 VAL A CA 1
ATOM 912 C C . VAL A 1 120 ? -10.355 -7.635 25.339 1.00 71.44 120 VAL A C 1
ATOM 914 O O . VAL A 1 120 ? -10.439 -7.676 26.567 1.00 71.44 120 VAL A O 1
ATOM 917 N N . GLN A 1 121 ? -9.622 -8.485 24.630 1.00 70.12 121 GLN A N 1
ATOM 918 C CA . GLN A 1 121 ? -8.742 -9.466 25.240 1.00 70.12 121 GLN A CA 1
ATOM 919 C C . GLN A 1 121 ? -7.304 -8.968 25.127 1.00 70.12 121 GLN A C 1
ATOM 921 O O . GLN A 1 121 ? -6.771 -8.826 24.025 1.00 70.12 121 GLN A O 1
ATOM 926 N N . ARG A 1 122 ? -6.674 -8.688 26.270 1.00 70.00 122 ARG A N 1
ATOM 927 C CA . ARG A 1 122 ? -5.255 -8.334 26.330 1.00 70.00 122 ARG A CA 1
ATOM 928 C C . ARG A 1 122 ? -4.524 -9.424 27.096 1.00 70.00 122 ARG A C 1
ATOM 930 O O . ARG A 1 122 ? -4.620 -9.495 28.317 1.00 70.00 122 ARG A O 1
ATOM 937 N N . HIS A 1 123 ? -3.816 -10.268 26.349 1.00 71.00 123 HIS A N 1
ATOM 938 C CA . HIS A 1 123 ? -3.225 -11.504 26.872 1.00 71.00 123 HIS A CA 1
ATOM 939 C C . HIS A 1 123 ? -4.338 -12.374 27.484 1.00 71.00 123 HIS A C 1
ATOM 941 O O . HIS A 1 123 ? -5.242 -12.766 26.748 1.00 71.00 123 HIS A O 1
ATOM 947 N N . ASP A 1 124 ? -4.341 -12.579 28.801 1.00 68.31 124 ASP A N 1
ATOM 948 C CA . ASP A 1 124 ? -5.346 -13.392 29.501 1.00 68.31 124 ASP A CA 1
ATOM 949 C C . ASP A 1 124 ? -6.420 -12.572 30.230 1.00 68.31 124 ASP A C 1
ATOM 951 O O . ASP A 1 124 ? -7.334 -13.135 30.831 1.00 68.31 124 ASP A O 1
ATOM 955 N N . VAL A 1 125 ? -6.359 -11.238 30.169 1.00 71.75 125 VAL A N 1
ATOM 956 C CA . VAL A 1 125 ? -7.361 -10.379 30.811 1.00 71.75 125 VAL A CA 1
ATOM 957 C C . VAL A 1 125 ? -8.439 -10.006 29.800 1.00 71.75 125 VAL A C 1
ATOM 959 O O . VAL A 1 125 ? -8.167 -9.381 28.768 1.00 71.75 125 VAL A O 1
ATOM 962 N N . ARG A 1 126 ? -9.677 -10.391 30.115 1.00 77.06 126 ARG A N 1
ATOM 963 C CA . ARG A 1 126 ? -10.879 -9.993 29.384 1.00 77.06 126 ARG A CA 1
ATOM 964 C C . ARG A 1 126 ? -11.482 -8.768 30.063 1.00 77.06 126 ARG A C 1
ATOM 966 O O . ARG A 1 126 ? -11.933 -8.853 31.201 1.00 77.06 126 ARG A O 1
ATOM 973 N N . THR A 1 127 ? -11.496 -7.645 29.354 1.00 78.62 127 THR A N 1
ATOM 974 C CA . THR A 1 127 ? -12.149 -6.419 29.822 1.00 78.62 127 THR A CA 1
ATOM 975 C C . THR A 1 127 ? -13.447 -6.243 29.060 1.00 78.62 127 THR A C 1
ATOM 977 O O . THR A 1 127 ? -13.425 -6.093 27.835 1.00 78.62 127 THR A O 1
ATOM 980 N N . ASP A 1 128 ? -14.569 -6.262 29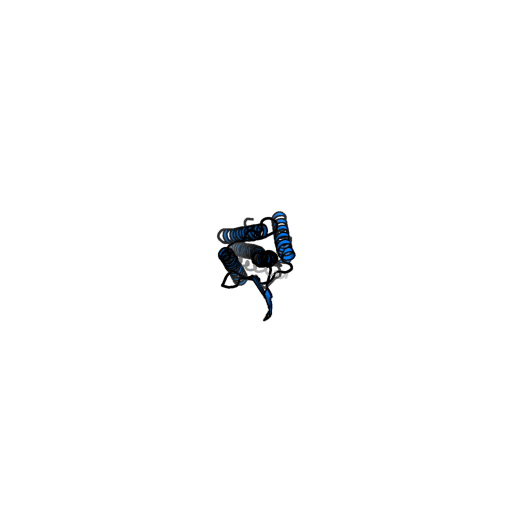.773 1.00 81.19 128 ASP A N 1
ATOM 981 C CA . ASP A 1 128 ? -15.867 -6.003 29.165 1.00 81.19 128 ASP A CA 1
ATOM 982 C C . ASP A 1 128 ? -15.976 -4.539 28.730 1.00 81.19 128 ASP A C 1
ATOM 984 O O . ASP A 1 128 ? -15.525 -3.610 29.402 1.00 81.19 128 ASP A O 1
ATOM 988 N N . LEU A 1 129 ? -16.569 -4.345 27.560 1.00 72.25 129 LEU A N 1
ATOM 989 C CA . LEU A 1 129 ? -16.738 -3.061 26.909 1.00 72.25 129 LEU A CA 1
ATOM 990 C C . LEU A 1 129 ? -18.211 -2.699 26.831 1.00 72.25 129 LEU A C 1
ATOM 992 O O . LEU A 1 129 ? -19.075 -3.509 26.482 1.00 72.25 129 LEU A O 1
ATOM 996 N N . THR A 1 130 ? -18.484 -1.416 27.030 1.00 79.06 130 THR A N 1
ATOM 997 C CA . THR A 1 130 ? -19.776 -0.849 26.651 1.00 79.06 130 THR A CA 1
ATOM 998 C C . THR A 1 130 ? -19.919 -0.810 25.118 1.00 79.06 130 THR A C 1
ATOM 1000 O O . THR A 1 130 ? -18.923 -0.733 24.388 1.00 79.06 130 THR A O 1
ATOM 1003 N N . PRO A 1 131 ? -21.152 -0.776 24.576 1.00 70.44 131 PRO A N 1
ATOM 1004 C CA . PRO A 1 131 ? -21.385 -0.680 23.130 1.00 70.44 131 PRO A CA 1
ATOM 1005 C C . PRO A 1 131 ? -20.768 0.566 22.467 1.00 70.44 131 PRO A C 1
ATOM 1007 O O . PRO A 1 131 ? -20.525 0.582 21.256 1.00 70.44 131 PRO A O 1
ATOM 1010 N N . ALA A 1 132 ? -20.555 1.641 23.231 1.00 72.00 132 ALA A N 1
ATOM 1011 C CA . ALA A 1 132 ? -19.890 2.852 22.756 1.00 72.00 132 ALA A CA 1
ATOM 1012 C C . ALA A 1 132 ? -18.382 2.621 22.588 1.00 72.00 132 ALA A C 1
ATOM 1014 O O . ALA A 1 132 ? -17.852 2.862 21.502 1.00 72.00 132 ALA A O 1
ATOM 1015 N N . GLN A 1 133 ? -17.734 2.056 23.610 1.00 71.38 133 GLN A N 1
ATOM 1016 C CA . GLN A 1 133 ? -16.304 1.740 23.587 1.00 71.38 133 GLN A CA 1
ATOM 1017 C C . GLN A 1 133 ? -15.974 0.672 22.536 1.00 71.38 133 GLN A C 1
ATOM 1019 O O . GLN A 1 133 ? -14.990 0.799 21.815 1.00 71.38 133 GLN A O 1
ATOM 1024 N N . TYR A 1 134 ? -16.839 -0.333 22.359 1.00 71.00 134 TYR A N 1
ATOM 1025 C CA . TYR A 1 134 ? -16.685 -1.329 21.294 1.00 71.00 134 TYR A CA 1
ATOM 1026 C C . TYR A 1 134 ? -16.624 -0.694 19.897 1.00 71.00 134 TYR A C 1
ATOM 1028 O O . TYR A 1 134 ? -15.773 -1.056 19.084 1.00 71.00 134 TYR A O 1
ATOM 1036 N N . ARG A 1 135 ? -17.503 0.274 19.602 1.00 69.75 135 ARG A N 1
ATOM 1037 C CA . ARG A 1 135 ? -17.522 0.958 18.297 1.00 69.75 135 ARG A CA 1
ATOM 1038 C C . ARG A 1 135 ? -16.289 1.830 18.074 1.00 69.75 135 ARG A C 1
ATOM 1040 O O . ARG A 1 135 ? -15.822 1.930 16.944 1.00 69.75 135 ARG A O 1
ATOM 1047 N N . GLU A 1 136 ? -15.774 2.446 19.128 1.00 68.25 136 GLU A N 1
ATOM 1048 C CA . GLU A 1 136 ? -14.578 3.284 19.074 1.00 68.25 136 GLU A CA 1
ATOM 1049 C C . GLU A 1 136 ? -13.315 2.451 18.825 1.00 68.25 136 GLU A C 1
ATOM 1051 O O . GLU A 1 136 ? -12.594 2.693 17.855 1.00 68.25 136 GLU A O 1
ATOM 1056 N N . VAL A 1 137 ? -13.123 1.394 19.616 1.00 70.81 137 VAL A N 1
ATOM 1057 C CA . VAL A 1 137 ? -11.988 0.472 19.497 1.00 70.81 137 VAL A CA 1
ATOM 1058 C C . VAL A 1 137 ? -11.999 -0.254 18.149 1.00 70.81 137 VAL A C 1
ATOM 1060 O O . VAL A 1 137 ? -10.976 -0.324 17.466 1.00 70.81 137 VAL A O 1
ATOM 1063 N N . ARG A 1 138 ? -13.169 -0.734 17.709 1.00 70.81 138 ARG A N 1
ATOM 1064 C CA . ARG A 1 138 ? -13.319 -1.377 16.397 1.00 70.81 138 ARG A CA 1
ATOM 1065 C C . ARG A 1 138 ? -13.053 -0.404 15.249 1.00 70.81 138 ARG A C 1
ATOM 1067 O O . ARG A 1 138 ? -12.448 -0.800 14.259 1.00 70.81 138 ARG A O 1
ATOM 1074 N N . GLY A 1 139 ? -13.462 0.858 15.376 1.00 66.88 139 GLY A N 1
ATOM 1075 C CA . GLY A 1 139 ? -13.147 1.899 14.397 1.00 66.88 139 GLY A CA 1
ATOM 1076 C C . GLY A 1 139 ? -11.642 2.147 14.275 1.00 66.88 139 GLY A C 1
ATOM 1077 O O . GLY A 1 139 ? -11.131 2.254 13.164 1.00 66.88 139 GLY A O 1
ATOM 1078 N N . ALA A 1 140 ? -10.920 2.170 15.396 1.00 68.81 140 ALA A N 1
ATOM 1079 C CA . ALA A 1 140 ? -9.465 2.303 15.400 1.00 68.81 140 ALA A CA 1
ATOM 1080 C C . ALA A 1 140 ? -8.762 1.075 14.788 1.00 68.81 140 ALA A C 1
ATOM 1082 O O . ALA A 1 140 ? -7.858 1.241 13.971 1.00 68.81 140 ALA A O 1
ATOM 1083 N N . PHE A 1 141 ? -9.216 -0.146 15.097 1.00 72.31 141 PHE A N 1
ATOM 1084 C CA . PHE A 1 141 ? -8.693 -1.369 14.472 1.00 72.31 141 PHE A CA 1
ATOM 1085 C C . PHE A 1 141 ? -8.866 -1.357 12.951 1.00 72.31 141 PHE A C 1
ATOM 1087 O O . PHE A 1 141 ? -7.922 -1.635 12.213 1.00 72.31 141 PHE A O 1
ATOM 1094 N N . VAL A 1 142 ? -10.054 -0.979 12.476 1.00 70.31 142 VAL A N 1
ATOM 1095 C CA . VAL A 1 142 ? -10.338 -0.912 11.041 1.00 70.31 142 VAL A CA 1
ATOM 1096 C C . VAL A 1 142 ? -9.422 0.096 10.341 1.00 70.31 142 VAL A C 1
ATOM 1098 O O . VAL A 1 142 ? -8.886 -0.229 9.291 1.00 70.31 142 VAL A O 1
ATOM 1101 N N . ARG A 1 143 ? -9.131 1.255 10.949 1.00 73.75 143 ARG A N 1
ATOM 1102 C CA . ARG A 1 143 ? -8.188 2.237 10.376 1.00 73.75 143 ARG A CA 1
ATOM 1103 C C . ARG A 1 143 ? -6.776 1.681 10.186 1.00 73.75 143 ARG A C 1
ATOM 1105 O O . ARG A 1 143 ? -6.140 2.002 9.183 1.00 73.75 143 ARG A O 1
ATOM 1112 N N . ILE A 1 144 ? -6.290 0.832 11.097 1.00 75.06 144 ILE A N 1
ATOM 1113 C CA . ILE A 1 144 ? -5.011 0.120 10.909 1.00 75.06 144 ILE A CA 1
ATOM 1114 C C . ILE A 1 144 ? -5.143 -0.909 9.790 1.00 75.06 144 ILE A C 1
ATOM 1116 O O . ILE A 1 144 ? -4.300 -0.948 8.890 1.00 75.06 144 ILE A O 1
ATOM 1120 N N . ALA A 1 145 ? -6.211 -1.708 9.835 1.00 74.06 145 ALA A N 1
ATOM 1121 C CA . ALA A 1 145 ? -6.472 -2.764 8.866 1.00 74.06 145 ALA A CA 1
ATOM 1122 C C . ALA A 1 145 ? -6.581 -2.237 7.427 1.00 74.06 145 ALA A C 1
ATOM 1124 O O . ALA A 1 145 ? -6.270 -2.986 6.513 1.00 74.06 145 ALA A O 1
ATOM 1125 N N . THR A 1 146 ? -6.944 -0.965 7.233 1.00 75.81 146 THR A N 1
ATOM 1126 C CA . THR A 1 146 ? -6.957 -0.277 5.928 1.00 75.81 146 THR A CA 1
ATOM 1127 C C . THR A 1 146 ? -5.720 0.540 5.624 1.00 75.81 146 THR A C 1
ATOM 1129 O O . THR A 1 146 ? -5.253 0.597 4.488 1.00 75.81 146 THR A O 1
ATOM 1132 N N . GLY A 1 147 ? -5.178 1.212 6.641 1.00 78.06 147 GLY A N 1
ATOM 1133 C CA . GLY A 1 147 ? -4.044 2.113 6.478 1.00 78.06 147 GLY A CA 1
ATOM 1134 C C . GLY A 1 147 ? -2.789 1.359 6.052 1.00 78.06 147 GLY A C 1
ATOM 1135 O O . GLY A 1 147 ? -2.040 1.839 5.201 1.00 78.06 147 GLY A O 1
ATOM 1136 N N . VAL A 1 148 ? -2.585 0.150 6.588 1.00 83.38 148 VAL A N 1
ATOM 1137 C CA . VAL A 1 148 ? -1.441 -0.698 6.230 1.00 83.38 148 VAL A CA 1
ATOM 1138 C C . VAL A 1 148 ? -1.524 -1.177 4.768 1.00 83.38 148 VAL A C 1
ATOM 1140 O O . VAL A 1 148 ? -0.574 -0.909 4.026 1.00 83.38 148 VAL A O 1
ATOM 1143 N N . PRO A 1 149 ? -2.622 -1.799 4.287 1.00 83.44 149 PRO A N 1
ATOM 1144 C CA . PRO A 1 149 ? -2.786 -2.120 2.866 1.00 83.44 149 PRO A CA 1
ATOM 1145 C C . PRO A 1 149 ? -2.689 -0.908 1.936 1.00 83.44 149 PRO A C 1
ATOM 1147 O O . PRO A 1 149 ? -2.053 -1.001 0.885 1.00 83.44 149 PRO A O 1
ATOM 1150 N N . ALA A 1 150 ? -3.240 0.247 2.322 1.00 84.06 150 ALA A N 1
ATOM 1151 C CA . ALA A 1 150 ? -3.094 1.477 1.545 1.00 84.06 150 ALA A CA 1
ATOM 1152 C C . ALA A 1 150 ? -1.613 1.864 1.383 1.00 84.06 150 ALA A C 1
ATOM 1154 O O . ALA A 1 150 ? -1.161 2.141 0.271 1.00 84.06 150 ALA A O 1
ATOM 1155 N N . GLY A 1 151 ? -0.825 1.798 2.461 1.00 83.69 151 GLY A N 1
ATOM 1156 C CA . GLY A 1 151 ? 0.624 2.001 2.403 1.00 83.69 151 GLY A CA 1
ATOM 1157 C C . GLY A 1 151 ? 1.327 1.005 1.473 1.00 83.69 151 GLY A C 1
ATOM 1158 O O . GLY A 1 151 ? 2.147 1.406 0.644 1.00 83.69 151 GLY A O 1
ATOM 1159 N N . LEU A 1 152 ? 0.963 -0.280 1.541 1.00 86.69 152 LEU A N 1
ATOM 1160 C CA . LEU A 1 152 ? 1.501 -1.310 0.644 1.00 86.69 152 LEU A CA 1
ATOM 1161 C C . LEU A 1 152 ? 1.160 -1.046 -0.827 1.00 86.69 152 LEU A C 1
ATOM 1163 O O . LEU A 1 152 ? 2.008 -1.278 -1.687 1.00 86.69 152 LEU A O 1
ATOM 1167 N N . CYS A 1 153 ? -0.027 -0.515 -1.132 1.00 85.56 153 CYS A N 1
ATOM 1168 C CA . CYS A 1 153 ? -0.389 -0.126 -2.496 1.00 85.56 153 CYS A CA 1
ATOM 1169 C C . CYS A 1 153 ? 0.533 0.972 -3.039 1.00 85.56 153 CYS A C 1
ATOM 1171 O O . CYS A 1 153 ? 0.994 0.869 -4.175 1.00 85.56 153 CYS A O 1
ATOM 1173 N N . VAL A 1 154 ? 0.847 1.980 -2.217 1.00 85.69 154 VAL A N 1
ATOM 1174 C CA . VAL A 1 154 ? 1.746 3.089 -2.577 1.00 85.69 154 VAL A CA 1
ATOM 1175 C C . VAL A 1 154 ? 3.172 2.587 -2.827 1.00 85.69 154 VAL A C 1
ATOM 1177 O O . VAL A 1 154 ? 3.797 2.933 -3.832 1.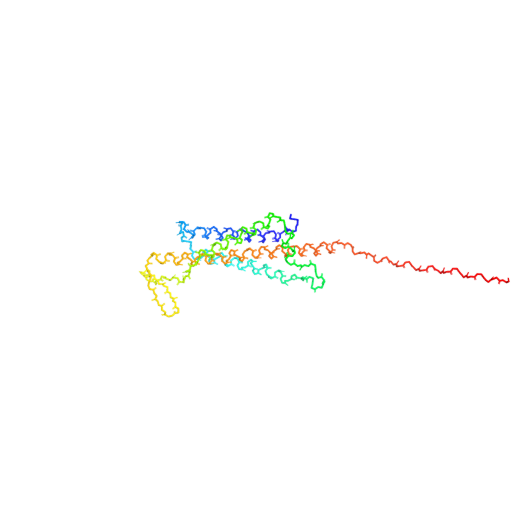00 85.69 154 VAL A O 1
ATOM 1180 N N . VAL A 1 155 ? 3.695 1.732 -1.945 1.00 85.75 155 VAL A N 1
ATOM 1181 C CA . VAL A 1 155 ? 5.030 1.138 -2.131 1.00 85.75 155 VAL A CA 1
ATOM 1182 C C . VAL A 1 155 ? 5.040 0.214 -3.352 1.00 85.75 155 VAL A C 1
ATOM 1184 O O . VAL A 1 155 ? 5.954 0.272 -4.173 1.00 85.75 155 VAL A O 1
ATOM 1187 N N . GLY A 1 156 ? 4.002 -0.605 -3.521 1.00 82.06 156 GLY A N 1
ATOM 1188 C CA . GLY A 1 156 ? 3.842 -1.496 -4.665 1.00 82.06 156 GLY A CA 1
ATOM 1189 C C . GLY A 1 156 ? 3.792 -0.742 -5.992 1.00 82.06 156 GLY A C 1
ATOM 1190 O O . GLY A 1 156 ? 4.454 -1.146 -6.948 1.00 82.06 156 GLY A O 1
ATOM 1191 N N . SER A 1 157 ? 3.059 0.374 -6.070 1.00 84.56 157 SER A N 1
ATOM 1192 C CA . SER A 1 157 ? 2.953 1.156 -7.307 1.00 84.56 157 SER A CA 1
ATOM 1193 C C . SER A 1 157 ? 4.294 1.786 -7.675 1.00 84.56 157 SER A C 1
ATOM 1195 O O . SER A 1 157 ? 4.634 1.875 -8.856 1.00 84.56 157 SER A O 1
ATOM 1197 N N . PHE A 1 158 ? 5.088 2.159 -6.670 1.00 84.31 158 PHE A N 1
ATOM 1198 C CA . PHE A 1 158 ? 6.453 2.634 -6.857 1.00 84.31 158 PHE A CA 1
ATOM 1199 C C . PHE A 1 158 ? 7.398 1.523 -7.346 1.00 84.31 158 PHE A C 1
ATOM 1201 O O . PHE A 1 158 ? 8.159 1.740 -8.290 1.00 84.31 158 PHE A O 1
ATOM 1208 N N . LEU A 1 159 ? 7.297 0.308 -6.794 1.00 82.88 159 LEU A N 1
ATOM 1209 C CA . LEU A 1 159 ? 8.044 -0.857 -7.289 1.00 82.88 159 LEU A CA 1
ATOM 1210 C C . LEU A 1 159 ? 7.698 -1.178 -8.748 1.00 82.88 159 LEU A C 1
ATOM 1212 O O . LEU A 1 159 ? 8.592 -1.473 -9.541 1.00 82.88 159 LEU A O 1
ATOM 1216 N N . VAL A 1 160 ? 6.420 -1.070 -9.127 1.00 83.19 160 VAL A N 1
ATOM 1217 C CA . VAL A 1 160 ? 5.989 -1.256 -10.520 1.00 83.19 160 VAL A CA 1
ATOM 1218 C C . VAL A 1 160 ? 6.610 -0.197 -11.436 1.00 83.19 160 VAL A C 1
ATOM 1220 O O . VAL A 1 160 ? 7.095 -0.560 -12.508 1.00 83.19 160 VAL A O 1
ATOM 1223 N N . LEU A 1 161 ? 6.667 1.074 -11.019 1.00 82.31 161 LEU A N 1
ATOM 1224 C CA . LEU A 1 161 ? 7.332 2.138 -11.787 1.00 82.31 161 LEU A CA 1
ATOM 1225 C C . LEU A 1 161 ? 8.814 1.833 -12.018 1.00 82.31 161 LEU A C 1
ATOM 1227 O O . LEU A 1 161 ? 9.261 1.864 -13.162 1.00 82.31 161 LEU A O 1
ATOM 1231 N N . ILE A 1 162 ? 9.544 1.470 -10.959 1.00 78.94 162 ILE A N 1
ATOM 1232 C CA . ILE A 1 162 ? 10.957 1.078 -11.061 1.00 78.94 162 ILE A CA 1
ATOM 1233 C C . ILE A 1 162 ? 11.118 -0.104 -12.021 1.00 78.94 162 ILE A C 1
ATOM 1235 O O . ILE A 1 162 ? 11.975 -0.081 -12.900 1.00 78.94 162 ILE A O 1
ATOM 1239 N N . SER A 1 163 ? 10.281 -1.133 -11.874 1.00 76.31 163 SER A N 1
ATOM 1240 C CA . SER A 1 163 ? 10.373 -2.333 -12.707 1.00 76.31 163 SER A CA 1
ATOM 1241 C C . SER A 1 163 ? 10.127 -2.040 -14.190 1.00 76.31 163 SER A C 1
ATOM 1243 O O . SER A 1 163 ? 10.841 -2.564 -15.045 1.00 76.31 163 SER A O 1
ATOM 1245 N N . ALA A 1 164 ? 9.166 -1.162 -14.492 1.00 77.25 164 ALA A N 1
ATOM 1246 C CA . ALA A 1 164 ? 8.844 -0.757 -15.853 1.00 77.25 164 ALA A CA 1
ATOM 1247 C C . ALA A 1 164 ? 9.989 0.049 -16.483 1.00 77.25 164 ALA A C 1
ATOM 1249 O O . ALA A 1 164 ? 10.322 -0.179 -17.641 1.00 77.25 164 ALA A O 1
ATOM 1250 N N . ASP A 1 165 ? 10.622 0.937 -15.714 1.00 75.56 165 ASP A N 1
ATOM 1251 C CA . ASP A 1 165 ? 11.749 1.760 -16.166 1.00 75.56 165 ASP A CA 1
ATOM 1252 C C . ASP A 1 165 ? 12.992 0.928 -16.483 1.00 75.56 165 ASP A C 1
ATOM 1254 O O . ASP A 1 165 ? 13.575 1.047 -17.561 1.00 75.56 165 ASP A O 1
ATOM 1258 N N . VAL A 1 166 ? 13.330 -0.012 -15.596 1.00 73.69 166 VAL A N 1
ATOM 1259 C CA . VAL A 1 166 ? 14.429 -0.958 -15.822 1.00 73.69 166 VAL A CA 1
ATOM 1260 C C . VAL A 1 166 ? 14.148 -1.848 -17.037 1.00 73.69 166 VAL A C 1
ATOM 1262 O O . VAL A 1 166 ? 15.040 -2.064 -17.859 1.00 73.69 166 VAL A O 1
ATOM 1265 N N . ALA A 1 167 ? 12.919 -2.352 -17.183 1.00 72.69 167 ALA A N 1
ATOM 1266 C CA . ALA A 1 167 ? 12.537 -3.181 -18.325 1.00 72.69 167 ALA A CA 1
ATOM 1267 C C . ALA A 1 167 ? 12.583 -2.400 -19.649 1.00 72.69 167 ALA A C 1
ATOM 1269 O O . ALA A 1 167 ? 13.073 -2.920 -20.653 1.00 72.69 167 ALA A O 1
ATOM 1270 N N . TYR A 1 168 ? 12.121 -1.149 -19.644 1.00 72.38 168 TYR A N 1
ATOM 1271 C CA . TYR A 1 168 ? 12.164 -0.259 -20.800 1.00 72.38 168 TYR A CA 1
ATOM 1272 C C . TYR A 1 168 ? 13.608 0.065 -21.209 1.00 72.38 168 TYR A C 1
ATOM 1274 O O . TYR A 1 168 ? 13.974 -0.133 -22.366 1.00 72.38 168 TYR A O 1
ATOM 1282 N N . GLY A 1 169 ? 14.465 0.450 -20.256 1.00 68.19 169 GLY A N 1
ATOM 1283 C CA . GLY A 1 169 ? 15.884 0.707 -20.520 1.00 68.19 169 GLY A CA 1
ATOM 1284 C C . GLY A 1 169 ? 16.634 -0.528 -21.032 1.00 68.19 169 GLY A C 1
ATOM 1285 O O . GLY A 1 169 ? 17.484 -0.420 -21.918 1.00 68.19 169 GLY A O 1
ATOM 1286 N N . ALA A 1 170 ? 16.289 -1.723 -20.540 1.00 66.50 170 ALA A N 1
ATOM 1287 C CA . ALA A 1 170 ? 16.831 -2.978 -21.058 1.00 66.50 170 ALA A CA 1
ATOM 1288 C C . ALA A 1 170 ? 16.373 -3.263 -22.501 1.00 66.50 170 ALA A C 1
ATOM 1290 O O . ALA A 1 170 ? 17.185 -3.695 -23.323 1.00 66.50 170 ALA A O 1
ATOM 1291 N N . ALA A 1 171 ? 15.104 -2.997 -22.825 1.00 69.38 171 ALA A N 1
ATOM 1292 C CA . ALA A 1 171 ? 14.568 -3.153 -24.175 1.00 69.38 171 ALA A CA 1
ATOM 1293 C C . ALA A 1 171 ? 15.212 -2.168 -25.167 1.00 69.38 171 ALA A C 1
ATOM 1295 O O . ALA A 1 171 ? 15.633 -2.578 -26.249 1.00 69.38 171 ALA A O 1
ATOM 1296 N N . GLU A 1 172 ? 15.379 -0.899 -24.784 1.00 68.56 172 GLU A N 1
ATOM 1297 C CA . 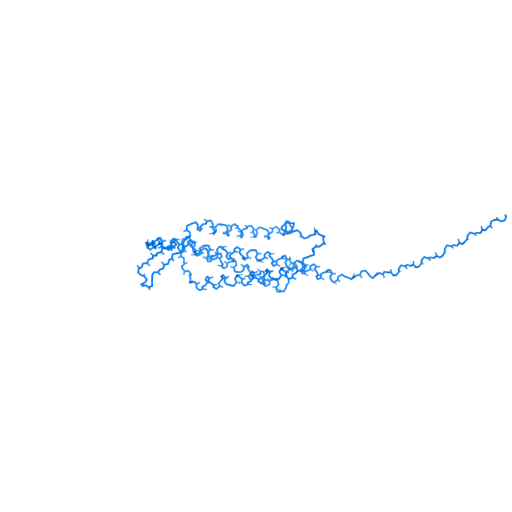GLU A 1 172 ? 16.092 0.088 -25.603 1.00 68.56 172 GLU A CA 1
ATOM 1298 C C . GLU A 1 172 ? 17.564 -0.287 -25.814 1.00 68.56 172 GLU A C 1
ATOM 1300 O O . GLU A 1 172 ? 18.075 -0.196 -26.932 1.00 68.56 172 GLU A O 1
ATOM 1305 N N . ALA A 1 173 ? 18.260 -0.739 -24.766 1.00 66.25 173 ALA A N 1
ATOM 1306 C CA . ALA A 1 173 ? 19.652 -1.171 -24.874 1.00 66.25 173 ALA A CA 1
ATOM 1307 C C . ALA A 1 173 ? 19.818 -2.389 -25.800 1.00 66.25 173 ALA A C 1
ATOM 1309 O O . ALA A 1 173 ? 20.827 -2.488 -26.499 1.00 66.25 173 ALA A O 1
ATOM 1310 N N . ALA A 1 174 ? 18.834 -3.291 -25.832 1.00 66.12 174 ALA A N 1
ATOM 1311 C CA . ALA A 1 174 ? 18.803 -4.424 -26.754 1.00 66.12 174 ALA A CA 1
ATOM 1312 C C . ALA A 1 174 ? 18.470 -4.011 -28.200 1.00 66.12 174 ALA A C 1
ATOM 1314 O O . ALA A 1 174 ? 18.974 -4.629 -29.138 1.00 66.12 174 ALA A O 1
ATOM 1315 N N . ALA A 1 175 ? 17.656 -2.967 -28.384 1.00 70.75 175 ALA A N 1
ATOM 1316 C CA . ALA A 1 175 ? 17.271 -2.445 -29.696 1.00 70.75 175 ALA A CA 1
ATOM 1317 C C . ALA A 1 175 ? 18.363 -1.588 -30.363 1.00 70.75 175 ALA A C 1
ATOM 1319 O O . ALA A 1 175 ? 18.355 -1.425 -31.585 1.00 70.75 175 ALA A O 1
ATOM 1320 N N . ARG A 1 176 ? 19.325 -1.048 -29.598 1.00 66.94 176 ARG A N 1
ATOM 1321 C CA . ARG A 1 176 ? 20.464 -0.317 -30.174 1.00 66.94 176 ARG A CA 1
ATOM 1322 C C . ARG A 1 176 ? 21.360 -1.278 -30.968 1.00 66.94 176 ARG A C 1
ATOM 1324 O O . ARG A 1 176 ? 21.859 -2.253 -30.399 1.00 66.94 176 ARG A O 1
ATOM 1331 N N . PRO A 1 177 ? 21.640 -1.006 -32.256 1.00 53.66 177 PRO A N 1
ATOM 1332 C CA . PRO A 1 177 ? 22.578 -1.817 -33.015 1.00 53.66 177 PRO A CA 1
ATOM 1333 C C . PRO A 1 177 ? 23.957 -1.733 -32.353 1.00 53.66 177 PRO A C 1
ATOM 1335 O O . PRO A 1 177 ? 24.521 -0.648 -32.202 1.00 53.66 177 PRO A O 1
ATOM 1338 N N . ARG A 1 178 ? 24.510 -2.883 -31.940 1.00 57.50 178 ARG A N 1
ATOM 1339 C CA . ARG A 1 178 ? 25.905 -2.952 -31.485 1.00 57.50 178 ARG A CA 1
ATOM 1340 C C . ARG A 1 178 ? 26.785 -2.354 -32.585 1.00 57.50 178 ARG A C 1
ATOM 1342 O O . ARG A 1 178 ? 26.602 -2.744 -33.744 1.00 57.50 178 ARG A O 1
ATOM 1349 N N . PRO A 1 179 ? 27.734 -1.455 -32.264 1.00 52.78 179 PRO A N 1
ATOM 1350 C CA . PRO A 1 179 ? 28.682 -0.997 -33.259 1.00 52.78 179 PRO A CA 1
ATOM 1351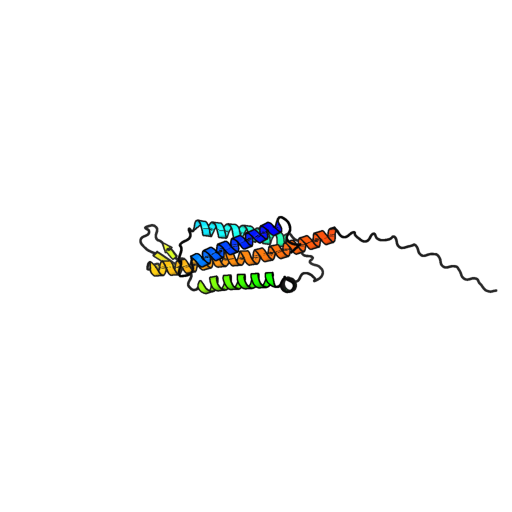 C C . PRO A 1 179 ? 29.373 -2.242 -33.806 1.00 52.78 179 PRO A C 1
ATOM 1353 O O . PRO A 1 179 ? 30.046 -2.962 -33.064 1.00 52.78 179 PRO A O 1
ATOM 1356 N N . ARG A 1 180 ? 29.144 -2.543 -35.091 1.00 51.44 180 ARG A N 1
ATOM 1357 C CA . ARG A 1 180 ? 29.951 -3.526 -35.811 1.00 51.44 180 ARG A CA 1
ATOM 1358 C C . ARG A 1 180 ? 31.388 -3.093 -35.568 1.00 51.44 180 ARG A C 1
ATOM 1360 O O . ARG A 1 180 ? 31.731 -1.968 -35.926 1.00 51.44 180 ARG A O 1
ATOM 1367 N N . LEU A 1 181 ? 32.192 -3.941 -34.921 1.00 54.06 181 LEU A N 1
ATOM 1368 C CA . LEU A 1 181 ? 33.637 -3.765 -34.916 1.00 54.06 181 LEU A CA 1
ATOM 1369 C C . LEU A 1 181 ? 34.033 -3.605 -36.383 1.00 54.06 181 LEU A C 1
ATOM 1371 O O . LEU A 1 181 ? 34.004 -4.575 -37.139 1.00 54.06 181 LEU A O 1
ATOM 1375 N N . GLN A 1 182 ? 34.322 -2.374 -36.807 1.00 53.06 182 GLN A N 1
ATOM 1376 C CA . GLN A 1 182 ? 34.968 -2.167 -38.086 1.00 53.06 182 GLN A CA 1
ATOM 1377 C C . GLN A 1 182 ? 36.295 -2.921 -37.990 1.00 53.06 182 GLN A C 1
ATOM 1379 O O . GLN A 1 182 ? 37.050 -2.680 -37.040 1.00 53.06 182 GLN A O 1
ATOM 1384 N N . PRO A 1 183 ? 36.579 -3.863 -38.905 1.00 50.72 183 PRO A N 1
ATOM 1385 C CA . PRO A 1 183 ? 37.892 -4.467 -38.959 1.00 50.72 183 PRO A CA 1
ATOM 1386 C C . PRO A 1 183 ? 38.889 -3.328 -39.150 1.00 50.72 183 PRO A C 1
ATOM 1388 O O . PRO A 1 183 ? 38.844 -2.591 -40.134 1.00 50.72 183 PRO A O 1
ATOM 1391 N N . ARG A 1 184 ? 39.730 -3.144 -38.131 1.00 54.00 184 ARG A N 1
ATOM 1392 C CA . ARG A 1 184 ? 40.776 -2.127 -38.071 1.00 54.00 184 ARG A CA 1
ATOM 1393 C C . ARG A 1 184 ? 41.553 -2.180 -39.396 1.00 54.00 184 ARG A C 1
ATOM 1395 O O . ARG A 1 184 ? 42.034 -3.265 -39.737 1.00 54.00 184 ARG A O 1
ATOM 1402 N N . PRO A 1 185 ? 41.667 -1.081 -40.163 1.00 51.28 185 PRO A N 1
ATOM 1403 C CA . PRO A 1 185 ? 42.408 -1.115 -41.413 1.00 51.28 185 PRO A CA 1
ATOM 1404 C C . PRO A 1 185 ? 43.846 -1.536 -41.107 1.00 51.28 185 PRO A C 1
ATOM 1406 O O . PRO A 1 185 ? 44.512 -0.931 -40.262 1.00 51.28 185 PRO A O 1
ATOM 1409 N N . ARG A 1 186 ? 44.297 -2.620 -41.755 1.00 58.22 186 ARG A N 1
ATOM 1410 C CA . ARG A 1 186 ? 45.693 -3.067 -41.720 1.00 58.22 186 ARG A CA 1
ATOM 1411 C C . ARG A 1 186 ? 46.568 -1.865 -42.064 1.00 58.22 186 ARG A C 1
ATOM 1413 O O . ARG A 1 186 ? 46.427 -1.272 -43.131 1.00 58.22 186 ARG A O 1
ATOM 1420 N N . SER A 1 187 ? 47.438 -1.504 -41.130 1.00 59.16 187 SER A N 1
ATOM 1421 C CA . SER A 1 187 ? 48.486 -0.506 -41.293 1.00 59.16 187 SER A CA 1
ATOM 1422 C C . SER A 1 187 ? 49.207 -0.702 -42.629 1.00 59.16 187 SER A C 1
ATOM 1424 O O . SER A 1 187 ? 49.760 -1.774 -42.878 1.00 59.16 187 SER A O 1
ATOM 1426 N N . ARG A 1 188 ? 49.191 0.329 -43.485 1.00 60.41 188 ARG A N 1
ATOM 1427 C CA . ARG A 1 188 ? 50.023 0.391 -44.695 1.00 60.41 188 ARG A CA 1
ATOM 1428 C C . ARG A 1 188 ? 51.509 0.266 -44.309 1.00 60.41 188 ARG A C 1
ATOM 1430 O O . ARG A 1 188 ? 51.901 0.850 -43.296 1.00 60.41 188 ARG A O 1
ATOM 1437 N N . PRO A 1 189 ? 52.340 -0.431 -45.103 1.00 55.62 189 PRO A N 1
ATOM 1438 C CA . PRO A 1 189 ? 53.780 -0.432 -44.895 1.00 55.62 189 PRO A CA 1
ATOM 1439 C C . PRO A 1 189 ? 54.356 0.969 -45.148 1.00 55.62 189 PRO A C 1
ATOM 1441 O O . PRO A 1 189 ? 53.994 1.634 -46.120 1.00 55.62 189 PRO A O 1
ATOM 1444 N N . ARG A 1 190 ? 55.243 1.418 -44.249 1.00 53.25 190 ARG A N 1
ATOM 1445 C CA . ARG A 1 190 ? 56.075 2.622 -44.415 1.00 53.25 190 ARG A CA 1
ATOM 1446 C C . ARG A 1 190 ? 56.970 2.457 -45.655 1.00 53.25 190 ARG A C 1
ATOM 1448 O O . ARG A 1 190 ? 57.574 1.392 -45.785 1.00 53.25 190 ARG A O 1
ATOM 1455 N N . PRO A 1 191 ? 57.119 3.473 -46.523 1.00 53.84 191 PRO A N 1
ATOM 1456 C CA . PRO A 1 191 ? 58.133 3.438 -47.568 1.00 53.84 191 PRO A CA 1
ATOM 1457 C C . PRO A 1 191 ? 59.524 3.530 -46.927 1.00 53.84 191 PRO A C 1
ATOM 1459 O O . PRO A 1 191 ? 59.767 4.375 -46.062 1.00 53.84 191 PRO A O 1
ATOM 1462 N N . GLY A 1 192 ? 60.398 2.602 -47.319 1.00 49.47 192 GLY A N 1
ATOM 1463 C CA . GLY A 1 192 ? 61.793 2.538 -46.900 1.00 49.47 192 GLY A CA 1
ATOM 1464 C C . GLY A 1 192 ? 62.564 3.785 -47.323 1.00 49.47 192 GLY A C 1
ATOM 1465 O O . GLY A 1 192 ? 62.312 4.357 -48.382 1.00 49.47 192 GLY A O 1
ATOM 1466 N N . GLY A 1 193 ? 63.481 4.210 -46.455 1.00 49.09 193 GLY A N 1
ATOM 1467 C CA . GLY A 1 193 ? 64.405 5.299 -46.734 1.00 49.09 193 GLY A CA 1
ATOM 1468 C C . GLY A 1 193 ? 65.333 4.945 -47.892 1.00 49.09 193 GLY A C 1
ATOM 1469 O O . GLY A 1 193 ? 65.868 3.840 -47.950 1.00 49.09 193 GLY A O 1
ATOM 1470 N N . ALA A 1 194 ? 65.514 5.899 -48.798 1.00 51.56 194 ALA A N 1
ATOM 1471 C CA . ALA A 1 194 ? 66.592 5.868 -49.771 1.00 51.56 194 ALA A CA 1
ATOM 1472 C C . ALA A 1 194 ? 67.927 6.150 -49.048 1.00 51.56 194 ALA A C 1
ATOM 1474 O O . ALA A 1 194 ? 67.996 7.136 -48.303 1.00 51.56 194 ALA A O 1
ATOM 1475 N N . PRO A 1 195 ? 68.975 5.330 -49.242 1.00 51.28 195 PRO A N 1
ATOM 1476 C CA . PRO A 1 195 ? 70.330 5.713 -48.881 1.00 51.28 195 PRO A CA 1
ATOM 1477 C C . PRO A 1 195 ? 70.798 6.817 -49.837 1.00 51.28 195 PRO A C 1
ATOM 1479 O O . PRO A 1 195 ? 70.525 6.763 -51.035 1.00 51.28 195 PRO A O 1
ATOM 1482 N N . LYS A 1 196 ? 71.464 7.836 -49.292 1.00 53.56 196 LYS A N 1
ATOM 1483 C CA . LYS A 1 196 ? 72.276 8.764 -50.080 1.00 53.56 196 LYS A CA 1
ATOM 1484 C C . LYS A 1 196 ? 73.685 8.184 -50.136 1.00 53.56 196 LYS A C 1
ATOM 1486 O O . LYS A 1 196 ? 74.258 7.955 -49.070 1.00 53.56 196 LYS A O 1
ATOM 1491 N N . ASP A 1 197 ? 74.161 7.943 -51.351 1.00 63.94 197 ASP A N 1
ATOM 1492 C CA . ASP A 1 197 ? 75.579 7.750 -51.664 1.00 63.94 197 ASP A CA 1
ATOM 1493 C C . ASP A 1 197 ? 76.361 9.061 -51.470 1.00 63.94 197 ASP A C 1
ATOM 1495 O O . ASP A 1 197 ? 75.756 10.149 -51.667 1.00 63.94 197 ASP A O 1
#

Secondary structure (DSSP, 8-state):
--S--THHHHHHHHHHHHHHHHHHHHHHHSTTT-----HHHHHHHHHHHHHHHHHHHHHHHHS----SSS---HHHHHHHS-HHHHHHHHHHHHHHHHHHHTTTT---EEE-TTSS-EEEEETTEEEEE-HHHHHHHHHHHHHHHHHHHHHHHHHHHHHHHHHHHHHHHHHHHHHSPP-----PPP-PPPPPPPPP-